Protein 3GD8 (pdb70)

Radius of gyration: 16.59 Å; Cα contacts (8 Å, |Δi|>4): 405; chains: 1; bounding box: 36×33×51 Å

Foldseek 3Di:
DLLVQQLLLLLQLLLQLLLQLLLQQFFPLFPVGGDDGDLLSNLLSNLVSQLVSCVVPCVRHVSQLFLLLLLLCVLLVVDDPVSSVSSVVSSLNSLQNSLVVNVVPDPPRRCPLSLAWAAAPPDDLVVLLQLLLQLLLQLLLLLCVQPPPVDPPRDDRSSNSSSVSQSVLSSPPCN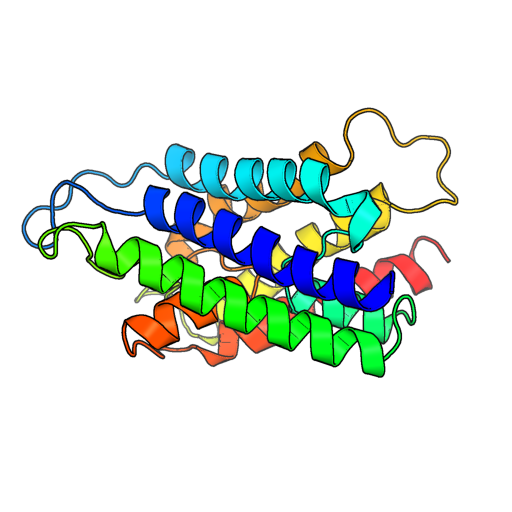GTNSLLGLSSNNNSCVVVVPCHSSVSSVNSNNNSNNVNSCCCSPPPPD

Secondary structure (DSSP, 8-state):
-HHHHHHHHHHHHHHHHHHHHHHHT--TTTTTSPPPP-HHHHHHHHHHHHHHHHHHHHHHH----SHHHHHHHHHTTSS-HHHHHHHHHHHHHHHHHHHHHHHHHS-HHHHTTTT-----TTS-HHHHHHHHHHHHHHHHHHHHHHT-TT-S---S-HHHHHHHHHHHHHHHHHHHH-----HHHHHHHHHHHT--TTTTHHHHHHHHHHHHHHHIIIIII--

CATH classification: 1.20.1080.10

B-factor: mean 26.94, std 5.97, range [19.34, 70.68]

Nearest PDB structures (foldseek):
  3gd8-assembly1_A  TM=1.005E+00  e=3.112E-35  Homo sapiens
  4nef-assembly1_D  TM=9.589E-01  e=7.726E-23  Homo sapiens
  8ghj-assembly1_D  TM=9.617E-01  e=9.959E-23  Homo sapiens
  8oee-assembly1_D  TM=9.597E-01  e=2.133E-22  Homo sapiens
  8ghj-assembly1_C  TM=9.585E-01  e=6.197E-22  Homo sapiens

Structure (mmCIF, N/CA/C/O backbone):
data_3GD8
#
_entry.id   3GD8
#
_cell.length_a   82.058
_cell.length_b   82.058
_cell.length_c   76.353
_cell.angle_alpha   90.00
_cell.angle_beta   90.00
_cell.angle_gamma   90.00
#
_symmetry.space_group_name_H-M   'P 4 21 2'
#
loop_
_entity.id
_entity.type
_entity.pdbx_description
1 polymer Aquaporin-4
2 non-polymer GLYCEROL
3 non-polymer 'octyl beta-D-glucopyranoside'
4 water water
#
loop_
_atom_site.group_PDB
_atom_site.id
_atom_site.type_symbol
_atom_site.label_atom_id
_atom_site.label_alt_id
_atom_site.label_comp_id
_atom_site.label_asym_id
_atom_site.label_entity_id
_atom_site.label_seq_id
_atom_site.pdbx_PDB_ins_code
_atom_site.Cartn_x
_atom_site.Cartn_y
_atom_site.Cartn_z
_atom_site.occupancy
_atom_site.B_iso_or_equiv
_atom_site.auth_seq_id
_atom_site.auth_comp_id
_atom_site.auth_asym_id
_atom_site.auth_atom_id
_atom_site.pdbx_PDB_model_num
ATOM 1 N N . GLN A 1 1 ? -3.885 -9.543 0.355 1.00 31.34 32 GLN A N 1
ATOM 2 C CA . GLN A 1 1 ? -2.428 -9.877 0.333 1.00 30.99 32 GLN A CA 1
ATOM 3 C C . GLN A 1 1 ? -2.130 -11.195 1.051 1.00 30.67 32 GLN A C 1
ATOM 4 O O . GLN A 1 1 ? -2.477 -11.389 2.230 1.00 30.71 32 GLN A O 1
ATOM 10 N N . ALA A 1 2 ? -1.454 -12.089 0.334 1.00 29.92 33 ALA A N 1
ATOM 11 C CA . ALA A 1 2 ? -1.022 -13.361 0.893 1.00 29.41 33 ALA A CA 1
ATOM 12 C C . ALA A 1 2 ? -0.110 -13.140 2.093 1.00 28.74 33 ALA A C 1
ATOM 13 O O . ALA A 1 2 ? -0.182 -13.868 3.080 1.00 28.77 33 ALA A O 1
ATOM 15 N N . PHE A 1 3 ? 0.763 -12.139 1.998 1.00 27.51 34 PHE A N 1
ATOM 16 C CA . PHE A 1 3 ? 1.706 -11.839 3.074 1.00 26.40 34 PHE A CA 1
ATOM 17 C C . PHE A 1 3 ? 1.008 -11.463 4.379 1.00 25.77 34 PHE A C 1
ATOM 18 O O . PHE A 1 3 ? 1.391 -11.949 5.452 1.00 25.44 34 PHE A O 1
ATOM 26 N N . TRP A 1 4 ? 0.010 -10.588 4.310 1.00 24.32 35 TRP A N 1
ATOM 27 C CA . TRP A 1 4 ? -0.689 -10.201 5.527 1.00 23.96 35 TRP A CA 1
ATOM 28 C C . TRP A 1 4 ? -1.506 -11.352 6.125 1.00 22.75 35 TRP A C 1
ATOM 29 O O . TRP A 1 4 ? -1.610 -11.452 7.344 1.00 21.66 35 TRP A O 1
ATOM 40 N N . LYS A 1 5 ? -2.077 -12.206 5.273 1.00 22.00 36 LYS A N 1
ATOM 41 C CA . LYS A 1 5 ? -2.719 -13.445 5.734 1.00 21.62 36 LYS A CA 1
ATOM 42 C C . LYS A 1 5 ? -1.722 -14.290 6.519 1.00 21.54 36 LYS A C 1
ATOM 43 O O . LYS A 1 5 ? -2.048 -14.833 7.578 1.00 19.72 36 LYS A O 1
ATOM 49 N N . ALA A 1 6 ? -0.513 -14.407 5.971 1.00 21.86 37 ALA A N 1
ATOM 50 C CA . ALA A 1 6 ? 0.532 -15.235 6.579 1.00 22.37 37 ALA A CA 1
ATOM 51 C C . ALA A 1 6 ? 0.949 -14.682 7.939 1.00 22.66 37 ALA A C 1
ATOM 52 O O . ALA A 1 6 ? 1.124 -15.431 8.891 1.00 23.18 37 ALA A O 1
ATOM 54 N N . VAL A 1 7 ? 1.087 -13.367 8.029 1.00 22.88 38 VAL A N 1
ATOM 55 C CA . VAL A 1 7 ? 1.464 -12.736 9.291 1.00 23.48 38 VAL A CA 1
ATOM 56 C C . VAL A 1 7 ? 0.358 -12.924 10.326 1.00 24.03 38 VAL A C 1
ATOM 57 O O . VAL A 1 7 ? 0.628 -13.271 11.482 1.00 24.21 38 VAL A O 1
ATOM 61 N N . THR A 1 8 ? -0.888 -12.743 9.895 1.00 24.28 39 THR A N 1
ATOM 62 C CA . THR A 1 8 ? -2.038 -12.933 10.776 1.00 24.64 39 THR A CA 1
ATOM 63 C C . THR A 1 8 ? -2.146 -14.392 11.222 1.00 24.61 39 THR A C 1
ATOM 64 O O . THR A 1 8 ? -2.461 -14.670 12.390 1.00 24.39 39 THR A O 1
ATOM 68 N N . ALA A 1 9 ? -1.846 -15.318 10.315 1.00 24.23 40 ALA A N 1
ATOM 69 C CA . ALA A 1 9 ? -1.833 -16.746 10.651 1.00 24.63 40 ALA A CA 1
ATOM 70 C C . ALA A 1 9 ? -0.790 -17.071 11.729 1.00 24.86 40 ALA A C 1
ATOM 71 O O . ALA A 1 9 ? -1.066 -17.845 12.651 1.00 25.39 40 ALA A O 1
ATOM 73 N N . GLU A 1 10 ? 0.405 -16.494 11.617 1.00 24.83 41 GLU A N 1
ATOM 74 C CA . GLU A 1 10 ? 1.447 -16.730 12.614 1.00 25.15 41 GLU A CA 1
ATOM 75 C C . GLU A 1 10 ? 0.992 -16.208 13.988 1.00 25.14 41 GLU A C 1
ATOM 76 O O . GLU A 1 10 ? 1.179 -16.883 14.995 1.00 25.55 41 GLU A O 1
ATOM 82 N N . PHE A 1 11 ? 0.389 -15.023 14.011 1.00 24.74 42 PHE A N 1
ATOM 83 C CA . PHE A 1 11 ? -0.166 -14.448 15.248 1.00 24.72 42 PHE A CA 1
ATOM 84 C C . PHE A 1 11 ? -1.219 -15.366 15.882 1.00 24.67 42 PHE A C 1
ATOM 85 O O . PHE A 1 11 ? -1.148 -15.697 17.075 1.00 24.56 42 PHE A O 1
ATOM 93 N N . LEU A 1 12 ? -2.191 -15.784 15.081 1.00 24.58 43 LEU A N 1
ATOM 94 C CA . LEU A 1 12 ? -3.302 -16.602 15.579 1.00 24.85 43 LEU A CA 1
ATOM 95 C C . LEU A 1 12 ? -2.856 -18.008 16.003 1.00 24.55 43 LEU A C 1
ATOM 96 O O . LEU A 1 12 ? -3.312 -18.543 17.033 1.00 24.22 43 LEU A O 1
ATOM 101 N N . ALA A 1 13 ? -1.956 -18.597 15.219 1.00 24.48 44 ALA A N 1
ATOM 102 C CA . ALA A 1 13 ? -1.404 -19.912 15.533 1.00 24.91 44 ALA A CA 1
ATOM 103 C C . ALA A 1 13 ? -0.688 -19.866 16.871 1.00 24.79 44 ALA A C 1
ATOM 104 O O . ALA A 1 13 ? -0.842 -20.771 17.695 1.00 24.42 44 ALA A O 1
ATOM 106 N N . MET A 1 14 ? 0.106 -18.818 17.083 1.00 24.91 45 MET A N 1
ATOM 107 C CA . MET A 1 14 ? 0.855 -18.681 18.330 1.00 25.15 45 MET A CA 1
ATOM 108 C C . MET A 1 14 ? -0.081 -18.475 19.516 1.00 24.80 45 MET A C 1
ATOM 109 O O . MET A 1 14 ? 0.119 -19.066 20.581 1.00 24.36 45 MET A O 1
ATOM 114 N N . LEU A 1 15 ? -1.084 -17.626 19.333 1.00 24.08 46 LEU A N 1
ATOM 115 C CA . LEU A 1 15 ? -2.070 -17.358 20.371 1.00 23.83 46 LEU A CA 1
ATOM 116 C C . LEU A 1 15 ? -2.705 -18.668 20.853 1.00 23.44 46 LEU A C 1
ATOM 117 O O . LEU A 1 15 ? -2.736 -18.962 22.049 1.00 22.51 46 LEU A O 1
ATOM 122 N N . ILE A 1 16 ? -3.182 -19.469 19.914 1.00 23.11 47 ILE A N 1
ATOM 123 C CA . ILE A 1 16 ? -3.861 -20.719 20.261 1.00 23.31 47 ILE A CA 1
ATOM 124 C C . ILE A 1 16 ? -2.903 -21.735 20.892 1.00 23.29 47 ILE A C 1
ATOM 125 O O . ILE A 1 16 ? -3.213 -22.336 21.935 1.00 23.40 47 ILE A O 1
ATOM 130 N N . PHE A 1 17 ? -1.747 -21.922 20.260 1.00 23.50 48 PHE A N 1
ATOM 131 C CA . PHE A 1 17 ? -0.716 -22.810 20.777 1.00 24.38 48 PHE A CA 1
ATOM 132 C C . PHE A 1 17 ? -0.380 -22.469 22.233 1.00 24.53 48 PHE A C 1
ATOM 133 O O . PHE A 1 17 ? -0.377 -23.341 23.099 1.00 25.14 48 PHE A O 1
ATOM 141 N N . VAL A 1 18 ? -0.099 -21.197 22.490 1.00 24.56 49 VAL A N 1
ATOM 142 C CA . VAL A 1 18 ? 0.342 -20.759 23.821 1.00 24.41 49 VAL A CA 1
ATOM 143 C C . VAL A 1 18 ? -0.782 -20.873 24.857 1.00 24.88 49 VAL A C 1
ATOM 144 O O . VAL A 1 18 ? -0.555 -21.375 25.963 1.00 24.63 49 VAL A O 1
ATOM 148 N N . LEU A 1 19 ? -1.990 -20.462 24.496 1.00 24.47 50 LEU A N 1
ATOM 149 C CA . LEU A 1 19 ? -3.121 -20.551 25.422 1.00 24.71 50 LEU A CA 1
ATOM 150 C C . LEU A 1 19 ? -3.337 -21.996 25.874 1.00 24.81 50 LEU A C 1
ATOM 151 O O . LEU A 1 19 ? -3.354 -22.294 27.075 1.00 25.13 50 LEU A O 1
ATOM 156 N N . LEU A 1 20 ? -3.469 -22.898 24.914 1.00 24.18 51 LEU A N 1
ATOM 157 C CA . LEU A 1 20 ? -3.754 -24.296 25.229 1.00 24.25 51 LEU A CA 1
ATOM 158 C C . LEU A 1 20 ? -2.602 -24.954 25.973 1.00 24.59 51 LEU A C 1
ATOM 159 O O . LEU A 1 20 ? -2.805 -25.648 26.974 1.00 25.41 51 LEU A O 1
ATOM 164 N N . SER A 1 21 ? -1.391 -24.743 25.487 1.00 24.71 52 SER A N 1
ATOM 165 C CA . SER A 1 21 ? -0.244 -25.446 26.031 1.00 24.89 52 SER A CA 1
ATOM 166 C C . SER A 1 21 ? 0.179 -24.913 27.382 1.00 25.21 52 SER A C 1
ATOM 167 O O . SER A 1 21 ? 0.436 -25.699 28.292 1.00 25.38 52 SER A O 1
ATOM 170 N N . LEU A 1 22 ? 0.232 -23.593 27.546 1.00 25.38 53 LEU A N 1
ATOM 171 C CA . LEU A 1 22 ? 0.468 -23.063 28.889 1.00 25.24 53 LEU A CA 1
ATOM 172 C C . LEU A 1 22 ? -0.665 -23.483 29.808 1.00 24.69 53 LEU A C 1
ATOM 173 O O . LEU A 1 22 ? -0.459 -23.765 30.993 1.00 24.28 53 LEU A O 1
ATOM 178 N N . GLY A 1 23 ? -1.878 -23.535 29.264 1.00 25.02 54 GLY A N 1
ATOM 179 C CA . GLY A 1 23 ? -3.030 -23.972 30.041 1.00 24.67 54 GLY A CA 1
ATOM 180 C C . GLY A 1 23 ? -2.854 -25.375 30.605 1.00 24.79 54 GLY A C 1
ATOM 181 O O . GLY A 1 23 ? -3.257 -25.639 31.735 1.00 24.51 54 GLY A O 1
ATOM 182 N N . SER A 1 24 ? -2.209 -26.261 29.839 1.00 24.05 55 SER A N 1
ATOM 183 C CA . SER A 1 24 ? -1.945 -27.623 30.288 1.00 24.36 55 SER A CA 1
ATOM 184 C C . SER A 1 24 ? -0.975 -27.681 31.479 1.00 24.02 55 SER A C 1
ATOM 185 O O . SER A 1 24 ? -0.929 -28.691 32.186 1.00 25.15 55 SER A O 1
ATOM 188 N N . THR A 1 25 ? -0.211 -26.606 31.701 1.00 24.17 56 THR A N 1
ATOM 189 C CA . THR A 1 25 ? 0.760 -26.564 32.806 1.00 24.44 56 THR A CA 1
ATOM 190 C C . THR A 1 25 ? 0.164 -26.124 34.127 1.00 24.84 56 THR A C 1
ATOM 191 O O . THR A 1 25 ? 0.818 -26.238 35.163 1.00 24.37 56 THR A O 1
ATOM 195 N N . ILE A 1 26 ? -1.070 -25.628 34.102 1.00 25.11 57 ILE A N 1
ATOM 196 C CA . ILE A 1 26 ? -1.677 -25.071 35.298 1.00 25.52 57 ILE A CA 1
ATOM 197 C C . ILE A 1 26 ? -1.855 -26.182 36.319 1.00 26.17 57 ILE A C 1
ATOM 198 O O . ILE A 1 26 ? -2.394 -27.248 36.012 1.00 25.61 57 ILE A O 1
ATOM 203 N N . ASN A 1 27 ? -1.355 -25.938 37.521 1.00 25.97 58 ASN A N 1
ATOM 204 C CA . ASN A 1 27 ? -1.428 -26.914 38.580 1.00 26.83 58 ASN A CA 1
ATOM 205 C C . ASN A 1 27 ? -2.634 -26.608 39.459 1.00 26.55 58 ASN A C 1
ATOM 206 O O . ASN A 1 27 ? -2.612 -25.691 40.287 1.00 26.59 58 ASN A O 1
ATOM 211 N N . TRP A 1 28 ? -3.686 -27.398 39.276 1.00 26.18 59 TRP A N 1
ATOM 212 C CA . TRP A 1 28 ? -4.950 -27.140 39.947 1.00 26.26 59 TRP A CA 1
ATOM 213 C C . TRP A 1 28 ? -4.936 -27.479 41.443 1.00 26.67 59 TRP A C 1
ATOM 214 O O . TRP A 1 28 ? -5.919 -27.222 42.138 1.00 27.41 59 TRP A O 1
ATOM 225 N N . GLY A 1 29 ? -3.821 -28.019 41.938 1.00 26.55 60 GLY A N 1
ATOM 226 C CA . GLY A 1 29 ? -3.591 -28.145 43.381 1.00 26.83 60 GLY A CA 1
ATOM 227 C C . GLY A 1 29 ? -3.302 -26.814 44.065 1.00 26.98 60 GLY A C 1
ATOM 228 O O . GLY A 1 29 ? -3.483 -26.686 45.279 1.00 27.04 60 GLY A O 1
ATOM 229 N N . GLY A 1 30 ? -2.852 -25.828 43.286 1.00 27.10 61 GLY A N 1
ATOM 230 C CA . GLY A 1 30 ? -2.525 -24.499 43.796 1.00 27.25 61 GLY A CA 1
ATOM 231 C C . GLY A 1 30 ? -1.050 -24.337 44.112 1.00 27.40 61 GLY A C 1
ATOM 232 O O . GLY A 1 30 ? -0.276 -25.292 44.032 1.00 27.48 61 GLY A O 1
ATOM 233 N N . THR A 1 31 ? -0.663 -23.115 44.470 1.00 27.60 62 THR A N 1
ATOM 234 C CA . THR A 1 31 ? 0.719 -22.811 44.841 1.00 27.68 62 THR A CA 1
ATOM 235 C C . THR A 1 31 ? 1.059 -23.316 46.249 1.00 27.74 62 THR A C 1
ATOM 236 O O . THR A 1 31 ? 2.211 -23.653 46.527 1.00 27.75 62 THR A O 1
ATOM 240 N N . GLU A 1 32 ? 0.057 -23.369 47.127 1.00 27.82 63 GLU A N 1
ATOM 241 C CA . GLU A 1 32 ? 0.250 -23.842 48.504 1.00 27.88 63 GLU A CA 1
ATOM 242 C C . GLU A 1 32 ? 0.410 -25.365 48.589 1.00 27.94 63 GLU A C 1
ATOM 243 O O . GLU A 1 32 ? 1.270 -25.856 49.324 1.00 27.93 63 GLU A O 1
ATOM 249 N N . LYS A 1 33 ? -0.412 -26.102 47.840 1.00 28.00 64 LYS A N 1
ATOM 250 C CA . LYS A 1 33 ? -0.423 -27.573 47.894 1.00 28.02 64 LYS A CA 1
ATOM 251 C C . LYS A 1 33 ? -0.478 -28.204 46.494 1.00 28.02 64 LYS A C 1
ATOM 252 O O . LYS A 1 33 ? -1.508 -28.754 46.093 1.00 27.85 64 LYS A O 1
ATOM 258 N N . PRO A 1 34 ? 0.646 -28.141 45.753 1.00 28.03 65 PRO A N 1
ATOM 259 C CA . PRO A 1 34 ? 0.662 -28.602 44.363 1.00 27.99 65 PRO A CA 1
ATOM 260 C C . PRO A 1 34 ? 0.482 -30.111 44.223 1.00 28.08 65 PRO A C 1
ATOM 261 O O . PRO A 1 34 ? 1.123 -30.881 44.940 1.00 28.05 65 PRO A O 1
ATOM 265 N N . LEU A 1 35 ? -0.391 -30.516 43.304 1.00 28.22 66 LEU A N 1
ATOM 266 C CA . LEU A 1 35 ? -0.552 -31.924 42.951 1.00 28.17 66 LEU A CA 1
ATOM 267 C C . LEU A 1 35 ? 0.650 -32.372 42.124 1.00 28.21 66 LEU A C 1
ATOM 268 O O . LEU A 1 35 ? 1.405 -31.531 41.627 1.00 28.11 66 LEU A O 1
ATOM 273 N N . PRO A 1 36 ? 0.844 -33.697 41.978 1.00 28.32 67 PRO A N 1
ATOM 274 C CA . PRO A 1 36 ? 1.920 -34.188 41.117 1.00 28.22 67 PRO A CA 1
ATOM 275 C C . PRO A 1 36 ? 1.874 -33.587 39.714 1.00 28.20 67 PRO A C 1
ATOM 276 O O . PRO A 1 36 ? 0.788 -33.383 39.169 1.00 28.43 67 PRO A O 1
ATOM 280 N N . VAL A 1 37 ? 3.048 -33.300 39.155 1.00 28.00 68 VAL A N 1
ATOM 281 C CA . VAL A 1 37 ? 3.159 -32.739 37.804 1.00 27.94 68 VAL A CA 1
ATOM 282 C C . VAL A 1 37 ? 3.095 -33.844 36.750 1.00 27.56 68 VAL A C 1
ATOM 283 O O . VAL A 1 37 ? 3.943 -34.744 36.730 1.00 27.74 68 VAL A O 1
ATOM 287 N N . ASP A 1 38 ? 2.101 -33.771 35.866 1.00 26.81 69 ASP A N 1
ATOM 288 C CA . ASP A 1 38 ? 1.943 -34.787 34.835 1.00 26.16 69 ASP A CA 1
ATOM 289 C C . ASP A 1 38 ? 2.732 -34.359 33.593 1.00 25.76 69 ASP A C 1
ATOM 290 O O . ASP A 1 38 ? 2.271 -33.569 32.766 1.00 24.68 69 ASP A O 1
ATOM 295 N N . MET A 1 39 ? 3.931 -34.918 33.479 1.00 24.93 70 MET A N 1
ATOM 296 C CA . MET A 1 39 ? 4.862 -34.585 32.415 1.00 24.79 70 MET A CA 1
ATOM 297 C C . MET A 1 39 ? 4.344 -35.055 31.058 1.00 24.09 70 MET A C 1
ATOM 298 O O . MET A 1 39 ? 4.611 -34.426 30.028 1.00 23.67 70 MET A O 1
ATOM 303 N N . VAL A 1 40 ? 3.622 -36.170 31.057 1.00 23.81 71 VAL A N 1
ATOM 304 C CA . VAL A 1 40 ? 3.038 -36.674 29.811 1.00 23.61 71 VAL A CA 1
ATOM 305 C C . VAL A 1 40 ? 1.955 -35.731 29.316 1.00 23.60 71 VAL A C 1
ATOM 306 O O . VAL A 1 40 ? 1.887 -35.402 28.117 1.00 23.45 71 VAL A O 1
ATOM 310 N N . LEU A 1 41 ? 1.105 -35.282 30.238 1.00 23.57 72 LEU A N 1
ATOM 311 C CA . LEU A 1 41 ? 0.032 -34.356 29.908 1.00 23.83 72 LEU A CA 1
ATOM 312 C C . LEU A 1 41 ? 0.609 -33.120 29.217 1.00 23.68 72 LEU A C 1
ATOM 313 O O . LEU A 1 41 ? 0.154 -32.722 28.130 1.00 23.13 72 LEU A O 1
ATOM 318 N N . ILE A 1 42 ? 1.644 -32.534 29.819 1.00 23.75 73 ILE A N 1
ATOM 319 C CA . ILE A 1 42 ? 2.221 -31.292 29.281 1.00 23.65 73 ILE A CA 1
ATOM 320 C C . ILE A 1 42 ? 2.930 -31.559 27.955 1.00 23.63 73 ILE A C 1
ATOM 321 O O . ILE A 1 42 ? 2.769 -30.814 26.988 1.00 22.72 73 ILE A O 1
ATOM 326 N N . SER A 1 43 ? 3.720 -32.626 27.908 1.00 23.90 74 SER A N 1
ATOM 327 C CA . SER A 1 43 ? 4.483 -32.944 26.704 1.00 24.84 74 SER A CA 1
ATOM 328 C C . SER A 1 43 ? 3.563 -33.206 25.507 1.00 25.02 74 SER A C 1
ATOM 329 O O . SER A 1 43 ? 3.819 -32.733 24.398 1.00 24.88 74 SER A O 1
ATOM 332 N N . LEU A 1 44 ? 2.501 -33.971 25.736 1.00 25.40 75 LEU A N 1
ATOM 333 C CA . LEU A 1 44 ? 1.506 -34.226 24.684 1.00 26.12 75 LEU A CA 1
ATOM 334 C C . LEU A 1 44 ? 0.763 -32.971 24.257 1.00 26.10 75 LEU A C 1
ATOM 335 O O . LEU A 1 44 ? 0.503 -32.786 23.059 1.00 25.57 75 LEU A O 1
ATOM 340 N N . CYS A 1 45 ? 0.398 -32.106 25.200 1.00 25.32 76 CYS A N 1
ATOM 341 C CA . CYS A 1 45 ? -0.320 -30.914 24.807 1.00 25.22 76 CYS A CA 1
ATOM 342 C C . CYS A 1 45 ? 0.563 -30.012 23.945 1.00 24.52 76 CYS A C 1
ATOM 343 O O . CYS A 1 45 ? 0.112 -29.528 22.917 1.00 24.78 76 CYS A O 1
ATOM 346 N N . PHE A 1 46 ? 1.811 -29.779 24.350 1.00 23.98 77 PHE A N 1
ATOM 347 C CA . PHE A 1 46 ? 2.703 -28.926 23.540 1.00 23.90 77 PHE A CA 1
ATOM 348 C C . PHE A 1 46 ? 2.944 -29.540 22.158 1.00 24.49 77 PHE A C 1
ATOM 349 O O . PHE A 1 46 ? 2.808 -28.861 21.147 1.00 24.30 77 PHE A O 1
ATOM 357 N N . GLY A 1 47 ? 3.247 -30.832 22.121 1.00 24.44 78 GLY A N 1
ATOM 358 C CA . GLY A 1 47 ? 3.543 -31.511 20.857 1.00 24.50 78 GLY A CA 1
ATOM 359 C C . GLY A 1 47 ? 2.336 -31.567 19.940 1.00 24.77 78 GLY A C 1
ATOM 360 O O . GLY A 1 47 ? 2.421 -31.240 18.745 1.00 25.02 78 GLY A O 1
ATOM 361 N N . LEU A 1 48 ? 1.198 -31.980 20.485 1.00 24.73 79 LEU A N 1
ATOM 362 C CA . LEU A 1 48 ? -0.009 -32.097 19.659 1.00 25.16 79 LEU A CA 1
ATOM 363 C C . LEU A 1 48 ? -0.567 -30.737 19.273 1.00 25.14 79 LEU A C 1
ATOM 364 O O . LEU A 1 48 ? -1.211 -30.607 18.232 1.00 24.32 79 LEU A O 1
ATOM 369 N N . SER A 1 49 ? -0.335 -29.726 20.108 1.00 24.78 80 SER A N 1
ATOM 370 C CA . SER A 1 49 ? -0.763 -28.376 19.763 1.00 25.12 80 SER A CA 1
ATOM 371 C C . SER A 1 49 ? 0.027 -27.822 18.577 1.00 24.80 80 SER A C 1
ATOM 372 O O . SER A 1 49 ? -0.548 -27.191 17.690 1.00 25.16 80 SER A O 1
ATOM 375 N N . ILE A 1 50 ? 1.337 -28.060 18.552 1.00 24.57 81 ILE A N 1
ATOM 376 C CA . ILE A 1 50 ? 2.152 -27.684 17.400 1.00 24.12 81 ILE A CA 1
ATOM 377 C C . ILE A 1 50 ? 1.720 -28.491 16.165 1.00 24.33 81 ILE A C 1
ATOM 378 O O . ILE A 1 50 ? 1.595 -27.924 15.074 1.00 24.19 81 ILE A O 1
ATOM 383 N N . ALA A 1 51 ? 1.476 -29.789 16.325 1.00 23.92 82 ALA A N 1
ATOM 384 C CA . ALA A 1 51 ? 1.013 -30.598 15.201 1.00 24.21 82 ALA A CA 1
ATOM 385 C C . ALA A 1 51 ? -0.283 -30.033 14.623 1.00 24.14 82 ALA A C 1
ATOM 386 O O . ALA A 1 51 ? -0.460 -29.953 13.407 1.00 23.37 82 ALA A O 1
ATOM 388 N N . THR A 1 52 ? -1.179 -29.624 15.514 1.00 23.82 83 THR A N 1
ATOM 389 C CA . THR A 1 52 ? -2.475 -29.098 15.110 1.00 24.18 83 THR A CA 1
ATOM 390 C C . THR A 1 52 ? -2.324 -27.742 14.423 1.00 24.15 83 THR A C 1
ATOM 391 O O . THR A 1 52 ? -2.938 -27.515 13.379 1.00 23.08 83 THR A O 1
ATOM 395 N N . MET A 1 53 ? -1.500 -26.854 14.975 1.00 24.34 84 MET A N 1
ATOM 396 C CA . MET A 1 53 ? -1.322 -25.534 14.364 1.00 24.94 84 MET A CA 1
ATOM 397 C C . MET A 1 53 ? -0.594 -25.611 13.018 1.00 24.92 84 MET A C 1
ATOM 398 O O . MET A 1 53 ? -0.892 -24.823 12.119 1.00 25.03 84 MET A O 1
ATOM 403 N N . VAL A 1 54 ? 0.338 -26.555 12.869 1.00 25.29 85 VAL A N 1
ATOM 404 C CA . VAL A 1 54 ? 0.999 -26.772 11.576 1.00 24.99 85 VAL A CA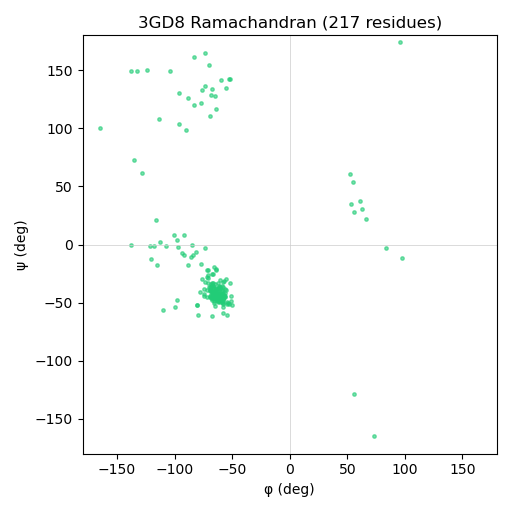 1
ATOM 405 C C . VAL A 1 54 ? -0.014 -27.307 10.555 1.00 25.20 85 VAL A C 1
ATOM 406 O O . VAL A 1 54 ? -0.026 -26.887 9.385 1.00 24.30 85 VAL A O 1
ATOM 410 N N . GLN A 1 55 ? -0.881 -28.209 11.000 1.00 25.26 86 GLN A N 1
ATOM 411 C CA . GLN A 1 55 ? -1.982 -28.707 10.160 1.00 25.74 86 GLN A CA 1
ATOM 412 C C . GLN A 1 55 ? -2.881 -27.553 9.695 1.00 25.70 86 GLN A C 1
ATOM 413 O O . GLN A 1 55 ? -3.263 -27.487 8.527 1.00 24.79 86 GLN A O 1
ATOM 419 N N . CYS A 1 56 ? -3.215 -26.657 10.623 1.00 25.20 87 CYS A N 1
ATOM 420 C CA . CYS A 1 56 ? -4.131 -25.546 10.337 1.00 25.24 87 CYS A CA 1
ATOM 421 C C . CYS A 1 56 ? -3.522 -24.461 9.452 1.00 25.51 87 CYS A C 1
ATOM 422 O O . CYS A 1 56 ? -4.221 -23.908 8.606 1.00 25.18 87 CYS A O 1
ATOM 425 N N . PHE A 1 57 ? -2.244 -24.138 9.674 1.00 25.49 88 PHE A N 1
ATOM 426 C CA . PHE A 1 57 ? -1.627 -22.936 9.071 1.00 25.55 88 PHE A CA 1
ATOM 427 C C . PHE A 1 57 ? -0.403 -23.156 8.182 1.00 25.91 88 PHE A C 1
ATOM 428 O O . PHE A 1 57 ? 0.112 -22.192 7.602 1.00 25.42 88 PHE A O 1
ATOM 436 N N . GLY A 1 58 ? 0.035 -24.407 8.025 1.00 25.93 89 GLY A N 1
ATOM 437 C CA . GLY A 1 58 ? 1.245 -24.706 7.242 1.00 26.27 89 GLY A CA 1
ATOM 438 C C . GLY A 1 58 ? 1.202 -24.184 5.814 1.00 26.25 89 GLY A C 1
ATOM 439 O O . GLY A 1 58 ? 2.200 -23.685 5.278 1.00 26.26 89 GLY A O 1
ATOM 440 N N . HIS A 1 59 ? 0.031 -24.278 5.204 1.00 25.90 90 HIS A N 1
ATOM 441 C CA . HIS A 1 59 ? -0.177 -23.837 3.825 1.00 26.36 90 HIS A CA 1
ATOM 442 C C . HIS A 1 59 ? -0.474 -22.343 3.682 1.00 26.27 90 HIS A C 1
ATOM 443 O O . HIS A 1 59 ? -0.518 -21.828 2.566 1.00 26.96 90 HIS A O 1
ATOM 450 N N . ILE A 1 60 ? -0.697 -21.661 4.802 1.00 25.86 91 ILE A N 1
ATOM 451 C CA . ILE A 1 60 ? -1.007 -20.236 4.812 1.00 26.15 91 ILE A CA 1
ATOM 452 C C . ILE A 1 60 ? 0.261 -19.418 5.101 1.00 26.39 91 ILE A C 1
ATOM 453 O O . ILE A 1 60 ? 0.549 -18.456 4.392 1.00 26.41 91 ILE A O 1
ATOM 458 N N . SER A 1 61 ? 1.019 -19.811 6.126 1.00 26.17 92 SER A N 1
ATOM 459 C CA . SER A 1 61 ? 2.244 -19.089 6.510 1.00 26.57 92 SER A CA 1
ATOM 460 C C . SER A 1 61 ? 3.537 -19.915 6.460 1.00 26.87 92 SER A C 1
ATOM 461 O O . SER A 1 6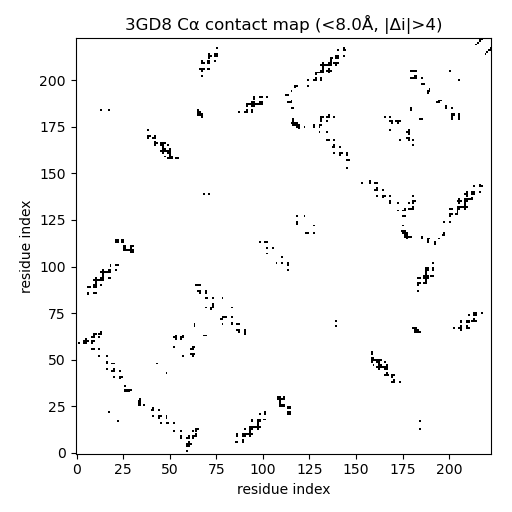1 ? 4.639 -19.361 6.548 1.00 27.50 92 SER A O 1
ATOM 464 N N . GLY A 1 62 ? 3.409 -21.230 6.334 1.00 26.72 93 GLY A N 1
ATOM 465 C CA . GLY A 1 62 ? 4.538 -22.126 6.551 1.00 26.85 93 GLY A CA 1
ATOM 466 C C . GLY A 1 62 ? 4.506 -22.704 7.957 1.00 26.97 93 GLY A C 1
ATOM 467 O O . GLY A 1 62 ? 5.254 -23.632 8.262 1.00 27.61 93 GLY A O 1
ATOM 468 N N . GLY A 1 63 ? 3.650 -22.155 8.819 1.00 26.69 94 GLY A N 1
ATOM 469 C CA . GLY A 1 63 ? 3.504 -22.644 10.201 1.00 26.97 94 GLY A CA 1
ATOM 470 C C . GLY A 1 63 ? 4.785 -22.702 11.021 1.00 26.84 94 GLY A C 1
ATOM 471 O O . GLY A 1 63 ? 5.111 -23.748 11.601 1.00 27.17 94 GLY A O 1
ATOM 472 N N . HIS A 1 64 ? 5.502 -21.586 11.104 1.00 26.14 95 HIS A N 1
ATOM 473 C CA . HIS A 1 64 ? 6.731 -21.516 11.914 1.00 26.25 95 HIS A CA 1
ATOM 474 C C . HIS A 1 64 ? 6.391 -21.523 13.398 1.00 25.90 95 HIS A C 1
ATOM 475 O O . HIS A 1 64 ? 6.878 -22.385 14.153 1.00 26.08 95 HIS A O 1
ATOM 482 N N A ILE A 1 65 ? 5.573 -20.547 13.802 0.50 25.84 96 ILE A N 1
ATOM 483 N N B ILE A 1 65 ? 5.555 -20.572 13.818 0.50 25.72 96 ILE A N 1
ATOM 484 C CA A ILE A 1 65 ? 5.033 -20.461 15.161 0.50 25.86 96 ILE A CA 1
ATOM 485 C CA B ILE A 1 65 ? 5.026 -20.544 15.187 0.50 25.63 96 ILE A CA 1
ATOM 486 C C A ILE A 1 65 ? 6.147 -20.512 16.207 0.50 25.34 96 ILE A C 1
ATOM 487 C C B ILE A 1 65 ? 6.152 -20.514 16.227 0.50 25.21 96 ILE A C 1
ATOM 488 O O A ILE A 1 65 ? 5.979 -21.073 17.301 0.50 25.44 96 ILE A O 1
ATOM 489 O O B ILE A 1 65 ? 5.995 -21.028 17.345 0.50 25.28 96 ILE A O 1
ATOM 498 N N . ASN A 1 66 ? 7.287 -19.920 15.856 1.00 24.84 97 ASN A N 1
ATOM 499 C CA . ASN A 1 66 ? 8.524 -20.086 16.615 1.00 24.44 97 ASN A CA 1
ATOM 500 C C . ASN A 1 66 ? 9.613 -19.203 16.011 1.00 25.06 97 ASN A C 1
ATOM 501 O O . ASN A 1 66 ? 10.058 -19.472 14.889 1.00 24.97 97 ASN A O 1
ATOM 506 N N . PRO A 1 67 ? 10.046 -18.157 16.739 1.00 24.56 98 PRO A N 1
ATOM 507 C CA . PRO A 1 67 ? 11.102 -17.284 16.225 1.00 25.15 98 PRO A CA 1
ATOM 508 C C . PRO A 1 67 ? 12.408 -18.001 15.889 1.00 25.11 98 PRO A C 1
ATOM 509 O O . PRO A 1 67 ? 13.099 -17.587 14.957 1.00 25.63 98 PRO A O 1
ATOM 513 N N . ALA A 1 68 ? 12.749 -19.062 16.614 1.00 24.83 99 ALA A N 1
ATOM 514 C CA . ALA A 1 68 ? 13.976 -19.804 16.316 1.00 25.11 99 ALA A CA 1
ATOM 515 C C . ALA A 1 68 ? 13.864 -20.504 14.959 1.00 24.85 99 ALA A C 1
ATOM 516 O O . ALA A 1 68 ? 14.831 -20.558 14.191 1.00 24.72 99 ALA A O 1
ATOM 518 N N . VAL A 1 69 ? 12.677 -21.019 14.644 1.00 25.02 100 VAL A N 1
ATOM 519 C CA . VAL A 1 69 ? 12.452 -21.611 13.319 1.00 24.64 100 VAL A CA 1
ATOM 520 C C . VAL A 1 69 ? 12.579 -20.549 12.224 1.00 24.75 100 VAL A C 1
ATOM 521 O O . VAL A 1 69 ? 13.260 -20.754 11.212 1.00 23.52 100 VAL A O 1
ATOM 525 N N . THR A 1 70 ? 11.924 -19.412 12.441 1.00 24.90 101 THR A N 1
ATOM 526 C CA . THR A 1 70 ? 11.994 -18.295 11.516 1.00 24.47 101 THR A CA 1
ATOM 527 C C . THR A 1 70 ? 13.440 -17.824 11.294 1.00 24.15 101 THR A C 1
ATOM 528 O O . THR A 1 70 ? 13.843 -17.602 10.153 1.00 23.46 101 THR A O 1
ATOM 532 N N . VAL A 1 71 ? 14.225 -17.705 12.367 1.00 23.54 102 VAL A N 1
ATOM 533 C CA . VAL A 1 71 ? 15.632 -17.332 12.217 1.00 23.30 102 VAL A CA 1
ATOM 534 C C . VAL A 1 71 ? 16.409 -18.374 11.405 1.00 22.56 102 VAL A C 1
ATOM 535 O O . VAL A 1 71 ? 17.220 -18.019 10.562 1.00 22.36 102 VAL A O 1
ATOM 539 N N . ALA A 1 72 ? 16.152 -19.658 11.644 1.00 22.14 103 ALA A N 1
ATOM 540 C CA . ALA A 1 72 ? 16.825 -20.702 10.861 1.00 22.40 103 ALA A CA 1
ATOM 541 C C . ALA A 1 72 ? 16.464 -20.574 9.383 1.00 22.58 103 ALA A C 1
ATOM 542 O O . ALA A 1 72 ? 17.306 -20.787 8.505 1.00 22.49 103 ALA A O 1
ATOM 544 N N . MET A 1 73 ? 15.210 -20.213 9.110 1.00 22.77 104 MET A N 1
ATOM 545 C CA . MET A 1 73 ? 14.755 -20.031 7.719 1.00 23.38 104 MET A CA 1
ATOM 546 C C . MET A 1 73 ? 15.408 -18.819 7.069 1.00 23.92 104 MET A C 1
ATOM 547 O O . MET A 1 73 ? 15.753 -18.862 5.881 1.00 23.70 104 MET A O 1
ATOM 552 N N . VAL A 1 74 ? 15.616 -17.751 7.844 1.00 24.35 105 VAL A N 1
ATOM 553 C CA . VAL A 1 74 ? 16.341 -16.583 7.346 1.00 24.72 105 VAL A CA 1
ATOM 554 C C . VAL A 1 74 ? 17.789 -16.942 7.012 1.00 24.20 105 VAL A C 1
ATOM 555 O O . VAL A 1 74 ? 18.300 -16.572 5.962 1.00 23.99 105 VAL A O 1
ATOM 559 N N . CYS A 1 75 ? 18.445 -17.678 7.904 1.00 23.81 106 CYS A N 1
ATOM 560 C CA . CYS A 1 75 ? 19.868 -17.978 7.742 1.00 23.70 106 CYS A CA 1
ATOM 561 C C . CYS A 1 75 ? 20.149 -18.969 6.609 1.00 23.40 106 CYS A C 1
ATOM 562 O O . CYS A 1 75 ? 21.254 -18.990 6.068 1.00 23.78 106 CYS A O 1
ATOM 565 N N . THR A 1 76 ? 19.146 -19.758 6.237 1.00 22.74 107 THR A N 1
ATOM 566 C CA . THR A 1 76 ? 19.252 -20.676 5.115 1.00 22.61 107 THR A CA 1
ATOM 567 C C . THR A 1 76 ? 18.580 -20.079 3.866 1.00 22.97 107 THR A C 1
ATOM 568 O O . THR A 1 76 ? 18.433 -20.755 2.845 1.00 23.03 107 THR A O 1
ATOM 572 N N . ARG A 1 77 ? 18.190 -18.806 3.967 1.00 23.59 108 ARG A N 1
ATOM 573 C CA . ARG A 1 77 ? 17.647 -18.022 2.857 1.00 24.42 108 ARG A CA 1
ATOM 574 C C . ARG A 1 77 ? 16.334 -18.595 2.312 1.00 24.54 108 ARG A C 1
ATOM 575 O O . ARG A 1 77 ? 16.023 -18.456 1.133 1.00 24.50 108 ARG A O 1
ATOM 583 N N . LYS A 1 78 ? 15.554 -19.228 3.184 1.00 24.32 109 LYS A N 1
ATOM 584 C CA . LYS A 1 78 ? 14.251 -19.751 2.783 1.00 24.80 109 LYS A CA 1
ATOM 585 C C . LYS A 1 78 ? 13.141 -18.706 2.936 1.00 24.83 109 LYS A C 1
ATOM 586 O O . LYS A 1 78 ? 12.069 -18.851 2.352 1.00 24.90 109 LYS A O 1
ATOM 592 N N . ILE A 1 79 ? 13.407 -17.665 3.721 1.00 24.73 110 ILE A N 1
ATOM 593 C CA . ILE A 1 79 ? 12.496 -16.540 3.875 1.00 25.23 110 ILE A CA 1
ATOM 594 C C . ILE A 1 79 ? 13.297 -15.235 3.869 1.00 25.51 110 ILE A C 1
ATOM 595 O O . ILE A 1 79 ? 14.460 -15.211 4.290 1.00 25.80 110 ILE A O 1
ATOM 600 N N . SER A 1 80 ? 12.684 -14.162 3.374 1.00 25.27 111 SER A N 1
ATOM 601 C CA . SER A 1 80 ? 13.330 -12.849 3.359 1.00 25.58 111 SER A CA 1
ATOM 602 C C . SER A 1 80 ? 13.467 -12.278 4.767 1.00 25.75 111 SER A C 1
ATOM 603 O O . SER A 1 80 ? 12.690 -12.609 5.672 1.00 25.75 111 SER A O 1
ATOM 606 N N . ILE A 1 81 ? 14.451 -11.402 4.946 1.00 26.13 112 ILE A N 1
ATOM 607 C CA . ILE A 1 81 ? 14.620 -10.687 6.211 1.00 26.57 112 ILE A CA 1
ATOM 608 C C . ILE A 1 81 ? 13.349 -9.903 6.539 1.00 26.45 112 ILE A C 1
ATOM 609 O O . ILE A 1 81 ? 12.862 -9.946 7.670 1.00 26.12 112 ILE A O 1
ATOM 614 N N . ALA A 1 82 ? 12.815 -9.203 5.539 1.00 26.51 113 ALA A N 1
ATOM 615 C CA . ALA A 1 82 ? 11.592 -8.417 5.711 1.00 26.61 113 ALA A CA 1
ATOM 616 C C . ALA A 1 82 ? 10.461 -9.262 6.290 1.00 26.68 113 ALA A C 1
ATOM 617 O O . ALA A 1 82 ? 9.843 -8.879 7.283 1.00 26.96 113 ALA A O 1
ATOM 619 N N . LYS A 1 83 ? 10.209 -10.420 5.689 1.00 26.49 114 LYS A N 1
ATOM 620 C CA . LYS A 1 83 ? 9.136 -11.302 6.141 1.00 26.89 114 LYS A CA 1
ATOM 621 C C . LYS A 1 83 ? 9.395 -11.823 7.554 1.00 26.32 114 LYS A C 1
ATOM 622 O O . LYS A 1 83 ? 8.470 -11.912 8.362 1.00 26.46 114 LYS A O 1
ATOM 628 N N . SER A 1 84 ? 10.656 -12.146 7.841 1.00 25.49 115 SER A N 1
ATOM 629 C CA . SER A 1 84 ? 11.045 -12.690 9.139 1.00 25.28 115 SER A CA 1
ATOM 630 C C . SER A 1 84 ? 10.765 -11.739 10.299 1.00 25.24 115 SER A C 1
ATOM 631 O O . SER A 1 84 ? 10.373 -12.183 11.376 1.00 24.53 115 SER A O 1
ATOM 634 N N . VAL A 1 85 ? 10.943 -10.434 10.086 1.00 25.43 116 VAL A N 1
ATOM 635 C CA . VAL A 1 85 ? 10.698 -9.474 11.167 1.00 25.68 116 VAL A CA 1
ATOM 636 C C . VAL A 1 85 ? 9.212 -9.405 11.535 1.00 25.18 116 VAL A C 1
ATOM 637 O O . VAL A 1 85 ? 8.863 -9.344 12.720 1.00 24.95 116 VAL A O 1
ATOM 641 N N . PHE A 1 86 ? 8.342 -9.449 10.528 1.00 24.67 117 PHE A N 1
ATOM 642 C CA . PHE A 1 86 ? 6.895 -9.455 10.769 1.00 24.51 117 PHE A CA 1
ATOM 643 C C . PHE A 1 86 ? 6.420 -10.763 11.400 1.00 24.53 117 PHE A C 1
ATOM 644 O O . PHE A 1 86 ? 5.558 -10.746 12.283 1.00 24.20 117 PHE A O 1
ATOM 652 N N . TYR A 1 87 ? 6.983 -11.885 10.963 1.00 24.30 118 TYR A N 1
ATOM 653 C CA . TYR A 1 87 ? 6.691 -13.180 11.600 1.00 24.18 118 TYR A CA 1
ATOM 654 C C . TYR A 1 87 ? 7.068 -13.171 13.080 1.00 24.30 118 TYR A C 1
ATOM 655 O O . TYR A 1 87 ? 6.267 -13.557 13.933 1.00 24.56 118 TYR A O 1
ATOM 664 N N . ILE A 1 88 ? 8.286 -12.731 13.382 1.00 24.37 119 ILE A N 1
ATOM 665 C CA . ILE A 1 88 ? 8.768 -12.751 14.762 1.00 24.60 119 ILE A CA 1
ATOM 666 C C . ILE A 1 88 ? 7.924 -11.804 15.626 1.00 24.50 119 ILE A C 1
ATOM 667 O O . ILE A 1 88 ? 7.558 -12.148 16.756 1.00 24.46 119 ILE A O 1
ATOM 672 N N . ALA A 1 89 ? 7.585 -10.631 15.088 1.00 24.17 120 ALA A N 1
ATOM 673 C CA . ALA A 1 89 ? 6.684 -9.708 15.787 1.00 24.48 120 ALA A CA 1
ATOM 674 C C . ALA A 1 89 ? 5.329 -10.350 16.075 1.00 24.68 120 ALA A C 1
ATOM 675 O O . ALA A 1 89 ? 4.831 -10.287 17.203 1.00 24.02 120 ALA A O 1
ATOM 677 N N . ALA A 1 90 ? 4.744 -10.979 15.056 1.00 24.85 121 ALA A N 1
ATOM 678 C CA . ALA A 1 90 ? 3.435 -11.631 15.198 1.00 25.09 121 ALA A CA 1
ATOM 679 C C . ALA A 1 90 ? 3.474 -12.763 16.219 1.00 25.13 121 ALA A C 1
ATOM 680 O O . ALA A 1 90 ? 2.538 -12.920 17.014 1.00 24.80 121 ALA A O 1
ATOM 682 N N . GLN A 1 91 ? 4.550 -13.548 16.181 1.00 24.89 122 GLN A N 1
ATOM 683 C CA . GLN A 1 91 ? 4.775 -14.647 17.119 1.00 25.13 122 GLN A CA 1
ATOM 684 C C . GLN A 1 91 ? 4.875 -14.142 18.565 1.00 25.49 122 GLN A C 1
ATOM 685 O O . GLN A 1 91 ? 4.210 -14.661 19.453 1.00 24.98 122 GLN A O 1
ATOM 691 N N . CYS A 1 92 ? 5.687 -13.116 18.796 1.00 25.56 123 CYS A N 1
ATOM 692 C CA . CYS A 1 92 ? 5.791 -12.542 20.143 1.00 26.10 123 CYS A CA 1
ATOM 693 C C . CYS A 1 92 ? 4.469 -11.927 20.630 1.00 25.70 123 CYS A C 1
ATOM 694 O O . CYS A 1 92 ? 4.040 -12.169 21.764 1.00 25.75 123 CYS A O 1
ATOM 697 N N . LEU A 1 93 ? 3.825 -11.145 19.775 1.00 25.18 124 LEU A N 1
ATOM 698 C CA . LEU A 1 93 ? 2.516 -10.570 20.091 1.00 25.61 124 LEU A CA 1
ATOM 699 C C . LEU A 1 93 ? 1.458 -11.637 20.356 1.00 25.27 124 LEU A C 1
ATOM 700 O O . LEU A 1 93 ? 0.690 -11.519 21.309 1.00 25.22 124 LEU A O 1
ATOM 705 N N . GLY A 1 94 ? 1.407 -12.663 19.512 1.00 24.81 125 GLY A N 1
ATOM 706 C CA . GLY A 1 94 ? 0.470 -13.768 19.696 1.00 24.97 125 GLY A CA 1
ATOM 707 C C . GLY A 1 94 ? 0.676 -14.499 21.016 1.00 24.89 125 GLY A C 1
ATOM 708 O O . GLY A 1 94 ? -0.285 -14.893 21.671 1.00 25.37 125 GLY A O 1
ATOM 709 N N . ALA A 1 95 ? 1.936 -14.660 21.411 1.00 24.59 126 ALA A N 1
ATOM 710 C CA . ALA A 1 95 ? 2.280 -15.350 22.652 1.00 24.48 126 ALA A CA 1
ATOM 711 C C . ALA A 1 95 ? 1.850 -14.520 23.859 1.00 24.58 126 ALA A C 1
ATOM 712 O O . ALA A 1 95 ? 1.360 -15.059 24.849 1.00 24.05 126 ALA A O 1
ATOM 714 N N . ILE A 1 96 ? 2.033 -13.207 23.769 1.00 24.52 127 ILE A N 1
ATOM 715 C CA . ILE A 1 96 ? 1.609 -12.302 24.836 1.00 24.38 127 ILE A CA 1
ATOM 716 C C . ILE A 1 96 ? 0.095 -12.368 25.021 1.00 24.71 127 ILE A C 1
ATOM 717 O O . ILE A 1 96 ? -0.392 -12.499 26.145 1.00 24.91 127 ILE A O 1
ATOM 722 N N . ILE A 1 97 ? -0.646 -12.283 23.917 1.00 24.51 128 ILE A N 1
ATOM 723 C CA . ILE A 1 97 ? -2.111 -12.304 23.975 1.00 25.00 128 ILE A CA 1
ATOM 724 C C . ILE A 1 97 ? -2.632 -13.669 24.443 1.00 25.27 128 ILE A C 1
ATOM 725 O O . ILE A 1 97 ? -3.537 -13.733 25.277 1.00 25.70 128 ILE A O 1
ATOM 730 N N . GLY A 1 98 ? -2.043 -14.759 23.960 1.00 25.00 129 GLY A N 1
ATOM 731 C CA . GLY A 1 98 ? -2.444 -16.092 24.429 1.00 24.52 129 GLY A CA 1
ATOM 732 C C . GLY A 1 98 ? -2.210 -16.281 25.923 1.00 24.89 129 GLY A C 1
ATOM 733 O O . GLY A 1 98 ? -3.095 -16.749 26.662 1.00 24.61 129 GLY A O 1
ATOM 734 N N . ALA A 1 99 ? -1.025 -15.898 26.379 1.00 24.58 130 ALA A N 1
ATOM 735 C CA . ALA A 1 99 ? -0.707 -15.979 27.808 1.00 24.89 130 ALA A CA 1
ATOM 736 C C . ALA A 1 99 ? -1.605 -15.044 28.620 1.00 24.92 130 ALA A C 1
ATOM 737 O O . ALA A 1 99 ? -2.021 -15.378 29.732 1.00 25.25 130 ALA A O 1
ATOM 739 N N . GLY A 1 100 ? -1.912 -13.873 28.066 1.00 25.28 131 GLY A N 1
ATOM 740 C CA . GLY A 1 100 ? -2.798 -12.925 28.735 1.00 25.34 131 GLY A CA 1
ATOM 741 C C . GLY A 1 100 ? -4.218 -13.457 28.868 1.00 24.93 131 GLY A C 1
ATOM 742 O O . GLY A 1 100 ? -4.839 -13.320 29.919 1.00 24.64 131 GLY A O 1
ATOM 743 N N . ILE A 1 101 ? -4.735 -14.068 27.801 1.00 24.60 132 ILE A N 1
ATOM 744 C CA . ILE A 1 101 ? -6.050 -14.713 27.869 1.00 24.34 132 ILE A CA 1
ATOM 745 C C . ILE A 1 101 ? -6.061 -15.818 28.934 1.00 24.35 132 ILE A C 1
ATOM 746 O O . ILE A 1 101 ? -7.003 -15.921 29.722 1.00 23.78 132 ILE A O 1
ATOM 751 N N . LEU A 1 102 ? -5.007 -16.631 28.970 1.00 24.30 133 LEU A N 1
ATOM 752 C CA . LEU A 1 102 ? -4.897 -17.686 29.981 1.00 24.17 133 LEU A CA 1
ATOM 753 C C . LEU A 1 102 ? -4.963 -17.080 31.383 1.00 24.34 133 LEU A C 1
ATOM 754 O O . LEU A 1 102 ? -5.686 -17.575 32.240 1.00 24.04 133 LEU A O 1
ATOM 759 N N . TYR A 1 103 ? -4.201 -16.010 31.601 1.00 24.47 134 TYR A N 1
ATOM 760 C CA . TYR A 1 103 ? -4.196 -15.314 32.889 1.00 24.90 134 TYR A CA 1
ATOM 761 C C . TYR A 1 103 ? -5.604 -14.853 33.267 1.00 24.93 134 TYR A C 1
ATOM 762 O O . TYR A 1 103 ? -6.017 -14.990 34.410 1.00 25.05 134 TYR A O 1
ATOM 771 N N . LEU A 1 104 ? -6.333 -14.313 32.301 1.00 24.69 135 LEU A N 1
ATOM 772 C CA . LEU A 1 104 ? -7.667 -13.784 32.568 1.00 25.56 135 LEU A CA 1
ATOM 773 C C . LEU A 1 104 ? -8.677 -14.868 32.947 1.00 24.97 135 LEU A C 1
ATOM 774 O O . LEU A 1 104 ? -9.542 -14.635 33.793 1.00 24.79 135 LEU A O 1
ATOM 779 N N . VAL A 1 105 ? -8.572 -16.051 32.343 1.00 24.54 136 VAL A N 1
ATOM 780 C CA . VAL A 1 105 ? -9.560 -17.104 32.593 1.00 24.74 136 VAL A CA 1
ATOM 781 C C . VAL A 1 105 ? -9.160 -18.075 33.695 1.00 25.19 136 VAL A C 1
ATOM 782 O O . VAL A 1 105 ? -9.966 -18.910 34.082 1.00 27.12 136 VAL A O 1
ATOM 786 N N . THR A 1 106 ? -7.934 -17.977 34.200 1.00 24.62 137 THR A N 1
ATOM 787 C CA . THR A 1 106 ? -7.433 -18.929 35.190 1.00 24.25 137 THR A CA 1
ATOM 788 C C . THR A 1 106 ? -7.619 -18.366 36.607 1.00 24.22 137 THR A C 1
ATOM 789 O O . THR A 1 106 ? -7.249 -17.232 36.865 1.00 23.43 137 THR A O 1
ATOM 793 N N . PRO A 1 107 ? -8.198 -19.153 37.526 1.00 24.22 138 PRO A N 1
ATOM 794 C CA . PRO A 1 107 ? -8.311 -18.624 38.893 1.00 24.57 138 PRO A CA 1
ATOM 795 C C . PRO A 1 107 ? -6.953 -18.182 39.463 1.00 24.88 138 PRO A C 1
ATOM 796 O O . PRO A 1 107 ? -5.970 -18.903 39.329 1.00 24.70 138 PRO A O 1
ATOM 800 N N . PRO A 1 108 ? -6.897 -17.000 40.103 1.00 25.76 139 PRO A N 1
ATOM 801 C CA . PRO A 1 108 ? -5.616 -16.531 40.652 1.00 26.30 139 PRO A CA 1
ATOM 802 C C . PRO A 1 108 ? -4.902 -17.553 41.543 1.00 26.70 139 PRO A C 1
ATOM 803 O O . PRO A 1 108 ? -3.676 -17.599 41.521 1.00 26.58 139 PRO A O 1
ATOM 807 N N . SER A 1 109 ? -5.654 -18.373 42.282 1.00 26.87 140 SER A N 1
ATOM 808 C CA . SER A 1 109 ? -5.077 -19.374 43.192 1.00 27.56 140 SER A CA 1
ATOM 809 C C . SER A 1 109 ? -4.259 -20.482 42.502 1.00 27.20 140 SER A C 1
ATOM 810 O O . SER A 1 109 ? -3.450 -21.137 43.153 1.00 27.14 140 SER A O 1
ATOM 813 N N . VAL A 1 110 ? -4.487 -20.710 41.213 1.00 26.23 141 VAL A N 1
ATOM 814 C CA . VAL A 1 110 ? -3.778 -21.765 40.490 1.00 25.98 141 VAL A CA 1
ATOM 815 C C . VAL A 1 110 ? -2.919 -21.239 39.331 1.00 25.61 141 VAL A C 1
ATOM 816 O O . VAL A 1 110 ? -2.241 -22.012 38.687 1.00 25.26 141 VAL A O 1
ATOM 820 N N . VAL A 1 111 ? -2.928 -19.930 39.083 1.00 25.59 142 VAL A N 1
ATOM 821 C CA . VAL A 1 111 ? -2.080 -19.340 38.038 1.00 25.79 142 VAL A CA 1
ATOM 822 C C . VAL A 1 111 ? -0.624 -19.774 38.170 1.00 25.21 142 VAL A C 1
ATOM 823 O O . VAL A 1 111 ? 0.031 -20.100 37.169 1.00 25.14 142 VAL A O 1
ATOM 827 N N . GLY A 1 112 ? -0.104 -19.752 39.396 1.00 25.15 143 GLY A N 1
ATOM 828 C CA . GLY A 1 112 ? 1.277 -20.154 39.626 1.00 25.34 143 GLY A CA 1
ATOM 829 C C . GLY A 1 112 ? 2.236 -19.351 38.764 1.00 25.29 143 GLY A C 1
ATOM 830 O O . GLY A 1 112 ? 2.180 -18.128 38.756 1.00 25.17 143 GLY A O 1
ATOM 831 N N . GLY A 1 113 ? 3.112 -20.046 38.039 1.00 25.60 144 GLY A N 1
ATOM 832 C CA . GLY A 1 113 ? 4.062 -19.404 37.131 1.00 25.62 144 GLY A CA 1
ATOM 833 C C . GLY A 1 113 ? 3.540 -19.083 35.730 1.00 25.66 144 GLY A C 1
ATOM 834 O O . GLY A 1 113 ? 4.284 -18.542 34.908 1.00 25.58 144 GLY A O 1
ATOM 835 N N . LEU A 1 114 ? 2.277 -19.415 35.454 1.00 25.18 145 LEU A N 1
ATOM 836 C CA . LEU A 1 114 ? 1.669 -19.240 34.126 1.00 25.12 145 LEU A CA 1
ATOM 837 C C . LEU A 1 114 ? 2.516 -19.913 33.017 1.00 25.42 145 LEU A C 1
ATOM 838 O O . LEU A 1 114 ? 2.604 -19.419 31.886 1.00 25.87 145 LEU A O 1
ATOM 843 N N . GLY A 1 115 ? 3.140 -21.035 33.348 1.00 24.91 146 GLY A N 1
ATOM 844 C CA . GLY A 1 115 ? 3.955 -21.784 32.388 1.00 25.03 146 GLY A CA 1
ATOM 845 C C . GLY A 1 115 ? 5.227 -21.115 31.893 1.00 25.09 146 GLY A C 1
ATOM 846 O O . GLY A 1 115 ? 5.734 -21.470 30.827 1.00 25.71 146 GLY A O 1
ATOM 847 N N . VAL A 1 116 ? 5.749 -20.149 32.646 1.00 24.72 147 VAL A N 1
ATOM 848 C CA . VAL A 1 116 ? 7.060 -19.564 32.337 1.00 25.01 147 VAL A CA 1
ATOM 849 C C . VAL A 1 116 ? 8.094 -20.695 32.379 1.00 24.73 147 VAL A C 1
ATOM 850 O O . VAL A 1 116 ? 7.998 -21.607 33.219 1.00 25.78 147 VAL A O 1
ATOM 854 N N . THR A 1 117 ? 9.052 -20.646 31.459 1.00 24.12 148 THR A N 1
ATOM 855 C CA . THR A 1 117 ? 10.120 -21.622 31.403 1.00 23.54 148 THR A CA 1
ATOM 856 C C . THR A 1 117 ? 11.253 -21.132 32.291 1.00 23.54 148 THR A C 1
ATOM 857 O O . THR A 1 117 ? 11.721 -19.995 32.121 1.00 23.39 148 THR A O 1
ATOM 861 N N . MET A 1 118 ? 11.671 -21.980 33.227 1.00 22.88 149 MET A N 1
ATOM 862 C CA . MET A 1 118 ? 12.758 -21.647 34.149 1.00 23.65 149 MET A CA 1
ATOM 863 C C . MET A 1 118 ? 13.769 -22.774 34.251 1.00 23.26 149 MET A C 1
ATOM 864 O O . MET A 1 118 ? 13.431 -23.956 34.127 1.00 22.83 149 MET A O 1
ATOM 869 N N . VAL A 1 119 ? 15.009 -22.389 34.490 1.00 24.06 150 VAL A N 1
ATOM 870 C CA . VAL A 1 119 ? 16.090 -23.341 34.688 1.00 24.83 150 VAL A CA 1
ATOM 871 C C . VAL A 1 119 ? 15.989 -23.945 36.094 1.00 25.10 150 VAL A C 1
ATOM 872 O O . VAL A 1 119 ? 15.790 -23.225 37.080 1.00 23.99 150 VAL A O 1
ATOM 876 N N . HIS A 1 120 ? 16.112 -25.263 36.180 1.00 24.80 151 HIS A N 1
ATOM 877 C CA . HIS A 1 120 ? 16.143 -25.938 37.475 1.00 25.40 151 HIS A CA 1
ATOM 878 C C . HIS A 1 120 ? 17.201 -25.301 38.380 1.00 25.07 151 HIS A C 1
ATOM 879 O O . HIS A 1 120 ? 18.276 -24.908 37.912 1.00 24.62 151 HIS A O 1
ATOM 886 N N . GLY A 1 121 ? 16.892 -25.202 39.671 1.00 24.78 152 GLY A N 1
ATOM 887 C CA . GLY A 1 121 ? 17.822 -24.626 40.634 1.00 24.83 152 GLY A CA 1
ATOM 888 C C . GLY A 1 121 ? 19.176 -25.322 40.678 1.00 25.03 152 GLY A C 1
ATOM 889 O O . GLY A 1 121 ? 20.191 -24.683 40.973 1.00 25.35 152 GLY A O 1
ATOM 890 N N . ASN A 1 122 ? 19.198 -26.632 40.419 1.00 24.30 153 ASN A N 1
ATOM 891 C CA . ASN A 1 122 ? 20.446 -27.403 40.451 1.00 24.74 153 ASN A CA 1
ATOM 892 C C . ASN A 1 122 ? 21.141 -27.492 39.078 1.00 25.37 153 ASN A C 1
ATOM 893 O O . ASN A 1 122 ? 22.119 -28.229 38.922 1.00 24.44 153 ASN A O 1
ATOM 898 N N . LEU A 1 123 ? 20.636 -26.743 38.098 1.00 25.97 154 LEU A N 1
ATOM 899 C CA . LEU A 1 123 ? 21.337 -26.517 36.821 1.00 27.27 154 LEU A CA 1
ATOM 900 C C . LEU A 1 123 ? 21.942 -25.137 36.759 1.00 26.85 154 LEU A C 1
ATOM 901 O O . LEU A 1 123 ? 21.435 -24.181 37.353 1.00 27.57 154 LEU A O 1
ATOM 906 N N . THR A 1 124 ? 23.052 -25.005 36.046 1.00 26.06 155 THR A N 1
ATOM 907 C CA . THR A 1 124 ? 23.568 -23.677 35.724 1.00 25.25 155 THR A CA 1
ATOM 908 C C . THR A 1 124 ? 22.851 -23.134 34.492 1.00 25.37 155 THR A C 1
ATOM 909 O O . THR A 1 124 ? 22.287 -23.899 33.697 1.00 24.78 155 THR A O 1
ATOM 913 N N . ALA A 1 125 ? 22.914 -21.814 34.294 1.00 25.55 156 ALA A N 1
ATOM 914 C CA . ALA A 1 125 ? 22.363 -21.200 33.073 1.00 25.72 156 ALA A CA 1
ATOM 915 C C . ALA A 1 125 ? 23.057 -21.742 31.820 1.00 25.64 156 ALA A C 1
ATOM 916 O O . ALA A 1 125 ? 22.407 -21.966 30.787 1.00 25.39 156 ALA A O 1
ATOM 918 N N . GLY A 1 126 ? 24.362 -21.990 31.918 1.00 25.24 157 GLY A N 1
ATOM 919 C CA . GLY A 1 126 ? 25.118 -22.593 30.817 1.00 25.43 157 GLY A CA 1
ATOM 920 C C . GLY A 1 126 ? 24.600 -23.964 30.417 1.00 25.51 157 GLY A C 1
ATOM 921 O O . GLY A 1 126 ? 24.442 -24.256 29.222 1.00 25.87 157 GLY A O 1
ATOM 922 N N . HIS A 1 127 ? 24.332 -24.815 31.405 1.00 25.13 158 HIS A N 1
ATOM 923 C CA . HIS A 1 127 ? 23.780 -26.141 31.099 1.00 25.55 158 HIS A CA 1
ATOM 924 C C . HIS A 1 127 ? 22.355 -26.042 30.577 1.00 25.02 158 HIS A C 1
ATOM 925 O O . HIS A 1 127 ? 21.978 -26.777 29.652 1.00 24.69 158 HIS A O 1
ATOM 932 N N . GLY A 1 128 ? 21.581 -25.099 31.109 1.00 24.74 159 GLY A N 1
ATOM 933 C CA . GLY A 1 128 ? 20.257 -24.817 30.547 1.00 24.64 159 GLY A CA 1
ATOM 934 C C . GLY A 1 128 ? 20.308 -24.381 29.090 1.00 25.03 159 GLY A C 1
ATOM 935 O O . GLY A 1 128 ? 19.494 -24.825 28.264 1.00 24.39 159 GLY A O 1
ATOM 936 N N . LEU A 1 129 ? 21.270 -23.520 28.771 1.00 24.73 160 LEU A N 1
ATOM 937 C CA . LEU A 1 129 ? 21.475 -23.078 27.393 1.00 25.68 160 LEU A CA 1
ATOM 938 C C . LEU A 1 129 ? 21.756 -24.275 26.480 1.00 25.58 160 LEU A C 1
ATOM 939 O O . LEU A 1 129 ? 21.204 -24.376 25.377 1.00 25.40 160 LEU A O 1
ATOM 944 N N . LEU A 1 130 ? 22.620 -25.179 26.940 1.00 25.39 161 LEU A N 1
ATOM 945 C CA . LEU A 1 130 ? 22.995 -26.362 26.153 1.00 25.39 161 LEU A CA 1
ATOM 946 C C . LEU A 1 130 ? 21.799 -27.277 25.908 1.00 25.56 161 LEU A C 1
ATOM 947 O O . LEU A 1 130 ? 21.617 -27.785 24.800 1.00 25.01 161 LEU A O 1
ATOM 952 N N . VAL A 1 131 ? 21.006 -27.507 26.953 1.00 24.92 162 VAL A N 1
ATOM 953 C CA . VAL A 1 131 ? 19.800 -28.311 26.837 1.00 25.17 162 VAL A CA 1
ATOM 954 C C . VAL A 1 131 ? 18.869 -27.708 25.795 1.00 25.71 162 VAL A C 1
ATOM 955 O O . VAL A 1 131 ? 18.404 -28.410 24.910 1.00 25.21 162 VAL A O 1
ATOM 959 N N . GLU A 1 132 ? 18.628 -26.404 25.887 1.00 25.46 163 GLU A N 1
ATOM 960 C CA . GLU A 1 132 ? 17.735 -25.730 24.955 1.00 25.40 163 GLU A CA 1
ATOM 961 C C . GLU A 1 132 ? 18.287 -25.764 23.522 1.00 25.22 163 GLU A C 1
ATOM 962 O O . GLU A 1 132 ? 17.533 -25.948 22.565 1.00 25.16 163 GLU A O 1
ATOM 968 N N . LEU A 1 133 ? 19.600 -25.607 23.384 1.00 24.86 164 LEU A N 1
ATOM 969 C CA . LEU A 1 133 ? 20.259 -25.721 22.084 1.00 25.07 164 LEU A CA 1
ATOM 970 C C . LEU A 1 133 ? 19.986 -27.098 21.473 1.00 25.28 164 LEU A C 1
ATOM 971 O O . LEU A 1 133 ? 19.558 -27.206 20.335 1.00 25.06 164 LEU A O 1
ATOM 976 N N . ILE A 1 134 ? 20.211 -28.157 22.233 1.00 25.22 165 ILE A N 1
ATOM 977 C CA . ILE A 1 134 ? 20.061 -29.505 21.675 1.00 25.45 165 ILE A CA 1
ATOM 978 C C . ILE A 1 134 ? 18.605 -29.857 21.341 1.00 25.55 165 ILE A C 1
ATOM 979 O O . ILE A 1 134 ? 18.328 -30.395 20.264 1.00 25.39 165 ILE A O 1
ATOM 984 N N . ILE A 1 135 ? 17.679 -29.571 22.249 1.00 24.55 166 ILE A N 1
ATOM 985 C CA . ILE A 1 135 ? 16.284 -29.886 21.967 1.00 25.09 166 ILE A CA 1
ATOM 986 C C . ILE A 1 135 ? 15.738 -29.077 20.794 1.00 24.63 166 ILE A C 1
ATOM 987 O O . ILE A 1 135 ? 14.943 -29.588 20.032 1.00 25.15 166 ILE A O 1
ATOM 992 N N . THR A 1 136 ? 16.183 -27.838 20.632 1.00 25.13 167 THR A N 1
ATOM 993 C CA . THR A 1 136 ? 15.740 -27.039 19.499 1.00 24.90 167 THR A CA 1
ATOM 994 C C . THR A 1 136 ? 16.415 -27.516 18.208 1.00 25.21 167 THR A C 1
ATOM 995 O O . THR A 1 136 ? 15.785 -27.535 17.147 1.00 25.39 167 THR A O 1
ATOM 999 N N . PHE A 1 137 ? 17.695 -27.885 18.295 1.00 25.02 168 PHE A N 1
ATOM 1000 C CA . PHE A 1 137 ? 18.395 -28.481 17.156 1.00 24.86 168 PHE A CA 1
ATOM 1001 C C . PHE A 1 137 ? 17.596 -29.647 16.540 1.00 25.10 168 PHE A C 1
ATOM 1002 O O . PHE A 1 137 ? 17.381 -29.693 15.326 1.00 24.93 168 PHE A O 1
ATOM 1010 N N . GLN A 1 138 ? 17.186 -30.605 17.369 1.00 24.91 169 GLN A N 1
ATOM 1011 C CA . GLN A 1 138 ? 16.508 -31.794 16.840 1.00 24.88 169 GLN A CA 1
ATOM 1012 C C . GLN A 1 138 ? 15.150 -31.422 16.237 1.00 24.77 169 GLN A C 1
ATOM 1013 O O . GLN A 1 138 ? 14.737 -31.980 15.223 1.00 25.11 169 GLN A O 1
ATOM 1019 N N . LEU A 1 139 ? 14.483 -30.448 16.848 1.00 25.00 170 LEU A N 1
ATOM 1020 C CA . LEU A 1 139 ? 13.215 -29.941 16.330 1.00 24.80 170 LEU A CA 1
ATOM 1021 C C . LEU A 1 139 ? 13.373 -29.323 14.947 1.00 25.02 170 LEU A C 1
ATOM 1022 O O . LEU A 1 139 ? 12.627 -29.645 14.020 1.00 25.05 170 LEU A O 1
ATOM 1027 N N . VAL A 1 140 ? 14.351 -28.437 14.801 1.00 24.97 171 VAL A N 1
ATOM 1028 C CA . VAL A 1 140 ? 14.535 -27.735 13.546 1.00 25.23 171 VAL A CA 1
ATOM 1029 C C . VAL A 1 140 ? 15.052 -28.685 12.470 1.00 25.31 171 VAL A C 1
ATOM 1030 O O . VAL A 1 140 ? 14.638 -28.596 11.323 1.00 24.95 171 VAL A O 1
ATOM 1034 N N . PHE A 1 141 ? 15.915 -29.622 12.848 1.00 25.54 172 PHE A N 1
ATOM 1035 C CA . PHE A 1 141 ? 16.348 -30.655 11.914 1.00 25.80 172 PHE A CA 1
ATOM 1036 C C . PHE A 1 141 ? 15.145 -31.462 11.407 1.00 25.33 172 PHE A C 1
ATOM 1037 O O . PHE A 1 141 ? 15.043 -31.726 10.208 1.00 26.01 172 PHE A O 1
ATOM 1045 N N . THR A 1 142 ? 14.226 -31.822 12.300 1.00 25.34 173 THR A N 1
ATOM 1046 C CA . THR A 1 142 ? 13.001 -32.544 11.920 1.00 25.29 173 THR A CA 1
ATOM 1047 C C . THR A 1 142 ? 12.163 -31.745 10.914 1.00 25.22 173 THR A C 1
ATOM 1048 O O . THR A 1 142 ? 11.657 -32.296 9.930 1.00 24.75 173 THR A O 1
ATOM 1052 N N . ILE A 1 143 ? 12.019 -30.452 11.166 1.00 25.15 174 ILE A N 1
ATOM 1053 C CA . ILE A 1 143 ? 11.295 -29.566 10.258 1.00 24.79 174 ILE A CA 1
ATOM 1054 C C . ILE A 1 143 ? 11.946 -29.537 8.865 1.00 24.94 174 ILE A C 1
ATOM 1055 O O . ILE A 1 143 ? 11.260 -29.721 7.867 1.00 24.95 174 ILE A O 1
ATOM 1060 N N . PHE A 1 144 ? 13.261 -29.334 8.796 1.00 24.58 175 PHE A N 1
ATOM 1061 C CA . PHE A 1 144 ? 13.958 -29.272 7.506 1.00 24.54 175 PHE A CA 1
ATOM 1062 C C . PHE A 1 144 ? 13.913 -30.616 6.777 1.00 24.66 175 PHE A C 1
ATOM 1063 O O . PHE A 1 144 ? 13.678 -30.653 5.568 1.00 24.39 175 PHE A O 1
ATOM 1071 N N . ALA A 1 145 ? 14.104 -31.708 7.514 1.00 24.46 176 ALA A N 1
ATOM 1072 C CA . ALA A 1 145 ? 14.054 -33.053 6.920 1.00 24.43 176 ALA A CA 1
ATOM 1073 C C . ALA A 1 145 ? 12.658 -33.402 6.407 1.00 24.47 176 ALA A C 1
ATOM 1074 O O . ALA A 1 145 ? 12.509 -34.027 5.351 1.00 24.58 176 ALA A O 1
ATOM 1076 N N . SER A 1 146 ? 11.635 -33.027 7.173 1.00 24.64 177 SER A N 1
ATOM 1077 C CA . SER A 1 146 ? 10.252 -33.362 6.835 1.00 24.95 177 SER A CA 1
ATOM 1078 C C . SER A 1 146 ? 9.740 -32.595 5.629 1.00 24.92 177 SER A C 1
ATOM 1079 O O . SER A 1 146 ? 8.946 -33.128 4.846 1.00 25.09 177 SER A O 1
ATOM 1082 N N . CYS A 1 147 ? 10.216 -31.362 5.467 1.00 24.52 178 CYS A N 1
ATOM 1083 C CA . CYS A 1 147 ? 9.738 -30.465 4.414 1.00 24.86 178 CYS A CA 1
ATOM 1084 C C . CYS A 1 147 ? 10.626 -30.428 3.165 1.00 24.94 178 CYS A C 1
ATOM 1085 O O . CYS A 1 147 ? 10.365 -29.661 2.241 1.00 25.12 178 CYS A O 1
ATOM 1088 N N . ASP A 1 148 ? 11.663 -31.258 3.135 1.00 25.36 179 ASP A N 1
ATOM 1089 C CA . ASP A 1 148 ? 12.629 -31.266 2.034 1.00 25.61 179 ASP A CA 1
ATOM 1090 C C . ASP A 1 148 ? 11.997 -31.813 0.744 1.00 26.19 179 ASP A C 1
ATOM 1091 O O . ASP A 1 148 ? 11.709 -33.007 0.650 1.00 26.17 179 ASP A O 1
ATOM 1096 N N . SER A 1 149 ? 11.801 -30.931 -0.239 1.00 26.92 180 SER A N 1
ATOM 1097 C CA . SER A 1 149 ? 11.171 -31.287 -1.521 1.00 27.52 180 SER A CA 1
ATOM 1098 C C . SER A 1 149 ? 11.962 -32.291 -2.356 1.00 27.52 180 SER A C 1
ATOM 1099 O O . SER A 1 149 ? 11.396 -32.928 -3.251 1.00 27.66 180 SER A O 1
ATOM 1102 N N . LYS A 1 150 ? 13.266 -32.401 -2.102 1.00 27.28 181 LYS A N 1
ATOM 1103 C CA . LYS A 1 150 ? 14.103 -33.378 -2.803 1.00 27.27 181 LYS A CA 1
ATOM 1104 C C . LYS A 1 150 ? 13.725 -34.806 -2.402 1.00 26.67 181 LYS A C 1
ATOM 1105 O O . LYS A 1 150 ? 13.938 -35.741 -3.166 1.00 26.72 181 LYS A O 1
ATOM 1111 N N . ARG A 1 151 ? 13.157 -34.971 -1.208 1.00 26.31 182 ARG A N 1
ATOM 1112 C CA . ARG A 1 151 ? 12.827 -36.298 -0.706 1.00 26.09 182 ARG A CA 1
ATOM 1113 C C . ARG A 1 151 ? 11.615 -36.884 -1.405 1.00 26.23 182 ARG A C 1
ATOM 1114 O O . ARG A 1 151 ? 10.620 -36.192 -1.620 1.00 26.6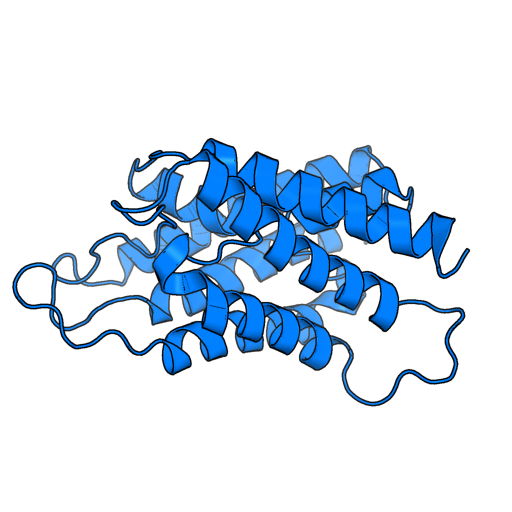9 182 ARG A O 1
ATOM 1122 N N . THR A 1 152 ? 11.715 -38.164 -1.753 1.00 26.32 183 THR A N 1
ATOM 1123 C CA . THR A 1 152 ? 10.601 -38.920 -2.308 1.00 26.40 183 THR A CA 1
ATOM 1124 C C . THR A 1 152 ? 10.066 -39.921 -1.285 1.00 26.44 183 THR A C 1
ATOM 1125 O O . THR A 1 152 ? 9.082 -40.620 -1.545 1.00 26.21 183 THR A O 1
ATOM 1129 N N . ASP A 1 153 ? 10.696 -39.960 -0.112 1.00 26.11 184 ASP A N 1
ATOM 1130 C CA . ASP A 1 153 ? 10.474 -41.031 0.850 1.00 26.23 184 ASP A CA 1
ATOM 1131 C C . ASP A 1 153 ? 9.773 -40.587 2.127 1.00 26.07 184 ASP A C 1
ATOM 1132 O O . ASP A 1 153 ? 9.599 -41.405 3.018 1.00 26.19 184 ASP A O 1
ATOM 1137 N N . VAL A 1 154 ? 9.390 -39.312 2.243 1.00 25.93 185 VAL A N 1
ATOM 1138 C CA . VAL A 1 154 ? 8.665 -38.864 3.443 1.00 25.70 185 VAL A CA 1
ATOM 1139 C C . VAL A 1 154 ? 7.272 -39.493 3.451 1.00 25.78 185 VAL A C 1
ATOM 1140 O O . VAL A 1 154 ? 6.545 -39.424 2.464 1.00 24.98 185 VAL A O 1
ATOM 1144 N N . THR A 1 155 ? 6.911 -40.125 4.568 1.00 26.07 186 THR A N 1
ATOM 1145 C CA . THR A 1 155 ? 5.615 -40.793 4.679 1.00 26.02 186 THR A CA 1
ATOM 1146 C C . THR A 1 155 ? 4.814 -40.264 5.878 1.00 25.98 186 THR A C 1
ATOM 1147 O O . THR A 1 155 ? 5.376 -39.835 6.897 1.00 25.55 186 THR A O 1
ATOM 1151 N N . GLY A 1 156 ? 3.490 -40.289 5.753 1.00 26.09 187 GLY A N 1
ATOM 1152 C CA . GLY A 1 156 ? 2.621 -39.893 6.856 1.00 25.85 187 GLY A CA 1
ATOM 1153 C C . GLY A 1 156 ? 2.624 -38.388 7.072 1.00 25.98 187 GLY A C 1
ATOM 1154 O O . GLY A 1 156 ? 3.060 -37.626 6.207 1.00 26.47 187 GLY A O 1
ATOM 1155 N N . SER A 1 157 ? 2.122 -37.969 8.225 1.00 25.95 188 SER A N 1
ATOM 1156 C CA . SER A 1 157 ? 1.896 -36.549 8.507 1.00 25.44 188 SER A CA 1
ATOM 1157 C C . SER A 1 157 ? 3.177 -35.808 8.852 1.00 25.35 188 SER A C 1
ATOM 1158 O O . SER A 1 157 ? 3.871 -36.158 9.807 1.00 25.14 188 SER A O 1
ATOM 1161 N N . ILE A 1 158 ? 3.483 -34.767 8.080 1.00 24.97 189 ILE A N 1
ATOM 1162 C CA . ILE A 1 158 ? 4.597 -33.887 8.416 1.00 24.96 189 ILE A CA 1
ATOM 1163 C C . ILE A 1 158 ? 4.315 -33.134 9.728 1.00 24.71 189 ILE A C 1
ATOM 1164 O O . ILE A 1 158 ? 5.197 -32.988 10.585 1.00 24.82 189 ILE A O 1
ATOM 1169 N N . ALA A 1 159 ? 3.085 -32.656 9.869 1.00 23.51 190 ALA A N 1
ATOM 1170 C CA . ALA A 1 159 ? 2.676 -31.947 11.086 1.00 23.77 190 ALA A CA 1
ATOM 1171 C C . ALA A 1 159 ? 2.894 -32.813 12.342 1.00 23.50 190 ALA A C 1
ATOM 1172 O O . ALA A 1 159 ? 3.402 -32.334 13.378 1.00 23.49 190 ALA A O 1
ATOM 1174 N N . LEU A 1 160 ? 2.509 -34.079 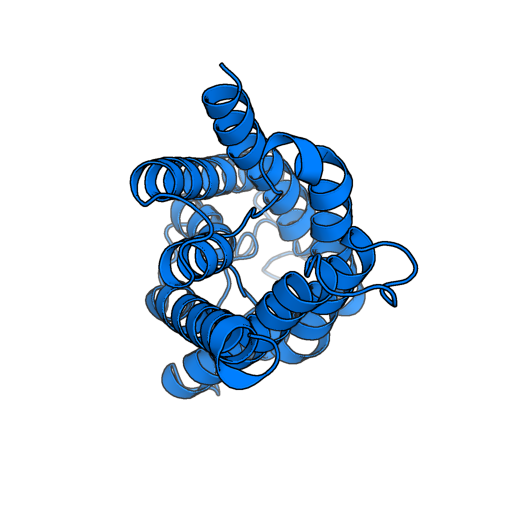12.264 1.00 24.15 191 LEU A N 1
ATOM 1175 C CA . LEU A 1 160 ? 2.632 -34.961 13.418 1.00 25.27 191 LEU A CA 1
ATOM 1176 C C . LEU A 1 160 ? 4.102 -35.247 13.725 1.00 24.91 191 LEU A C 1
ATOM 1177 O O . LEU A 1 160 ? 4.504 -35.297 14.898 1.00 25.83 191 LEU A O 1
ATOM 1182 N N . ALA A 1 161 ? 4.923 -35.415 12.688 1.00 24.76 192 ALA A N 1
ATOM 1183 C CA . ALA A 1 161 ? 6.373 -35.585 12.893 1.00 24.67 192 ALA A CA 1
ATOM 1184 C C . ALA A 1 161 ? 6.978 -34.423 13.684 1.00 24.41 192 ALA A C 1
ATOM 1185 O O . ALA A 1 161 ? 7.755 -34.620 14.637 1.00 24.88 192 ALA A O 1
ATOM 1187 N N . ILE A 1 162 ? 6.604 -33.209 13.310 1.00 24.12 193 ILE A N 1
ATOM 1188 C CA . ILE A 1 162 ? 7.093 -32.019 13.978 1.00 24.34 193 ILE A CA 1
ATOM 1189 C C . ILE A 1 162 ? 6.558 -31.960 15.415 1.00 24.44 193 ILE A C 1
ATOM 1190 O O . ILE A 1 162 ? 7.311 -31.709 16.358 1.00 25.45 193 ILE A O 1
ATOM 1195 N N . GLY A 1 163 ? 5.263 -32.220 15.587 1.00 24.97 194 GLY A N 1
ATOM 1196 C CA . GLY A 1 163 ? 4.665 -32.233 16.914 1.00 24.85 194 GLY A CA 1
ATOM 1197 C C . GLY A 1 163 ? 5.302 -33.242 17.854 1.00 24.89 194 GLY A C 1
ATOM 1198 O O . GLY A 1 163 ? 5.537 -32.959 19.034 1.00 25.14 194 GLY A O 1
ATOM 1199 N N . PHE A 1 164 ? 5.627 -34.426 17.343 1.00 25.00 195 PHE A N 1
ATOM 1200 C CA . PHE A 1 164 ? 6.285 -35.411 18.199 1.00 24.61 195 PHE A CA 1
ATOM 1201 C C . PHE A 1 164 ? 7.730 -35.029 18.547 1.00 24.35 195 PHE A C 1
ATOM 1202 O O . PHE A 1 164 ? 8.215 -35.385 19.623 1.00 23.68 195 PHE A O 1
ATOM 1210 N N . SER A 1 165 ? 8.401 -34.282 17.667 1.00 24.20 196 SER A N 1
ATOM 1211 C CA . SER A 1 165 ? 9.713 -33.715 17.982 1.00 24.03 196 SER A CA 1
ATOM 1212 C C . SER A 1 165 ? 9.610 -32.721 19.148 1.00 24.38 196 SER A C 1
ATOM 1213 O O . SER A 1 165 ? 10.454 -32.705 20.039 1.00 24.12 196 SER A O 1
ATOM 1216 N N . VAL A 1 166 ? 8.565 -31.910 19.133 1.00 24.21 197 VAL A N 1
ATOM 1217 C CA . VAL A 1 166 ? 8.271 -31.019 20.260 1.00 24.48 197 VAL A CA 1
ATOM 1218 C C . VAL A 1 166 ? 8.023 -31.850 21.516 1.00 24.22 197 VAL A C 1
ATOM 1219 O O . VAL A 1 166 ? 8.553 -31.536 22.587 1.00 24.99 197 VAL A O 1
ATOM 1223 N N . ALA A 1 167 ? 7.228 -32.912 21.386 1.00 23.86 198 ALA A N 1
ATOM 1224 C CA . ALA A 1 167 ? 6.885 -33.753 22.536 1.00 23.99 198 ALA A CA 1
ATOM 1225 C C . ALA A 1 167 ? 8.135 -34.342 23.205 1.00 24.16 198 ALA A C 1
ATOM 1226 O O . ALA A 1 167 ? 8.261 -34.294 24.441 1.00 24.49 198 ALA A O 1
ATOM 1228 N N . ILE A 1 168 ? 9.064 -34.878 22.415 1.00 23.92 199 ILE A N 1
ATOM 1229 C CA . ILE A 1 168 ? 10.274 -35.468 22.999 1.00 24.11 199 ILE A CA 1
ATOM 1230 C C . ILE A 1 168 ? 11.194 -34.448 23.672 1.00 24.24 199 ILE A C 1
ATOM 1231 O O . ILE A 1 168 ? 11.841 -34.756 24.680 1.00 24.58 199 ILE A O 1
ATOM 1236 N N . GLY A 1 169 ? 11.230 -33.235 23.135 1.00 24.89 200 GLY A N 1
ATOM 1237 C CA . GLY A 1 169 ? 11.939 -32.132 23.768 1.00 25.36 200 GLY A CA 1
ATOM 1238 C C . GLY A 1 169 ? 11.435 -31.904 25.182 1.00 25.20 200 GLY A C 1
ATOM 1239 O O . GLY A 1 169 ? 12.227 -31.681 26.102 1.00 25.80 200 GLY A O 1
ATOM 1240 N N . HIS A 1 170 ? 10.119 -31.984 25.349 1.00 24.95 201 HIS A N 1
ATOM 1241 C CA . HIS A 1 170 ? 9.477 -31.868 26.663 1.00 25.08 201 HIS A CA 1
ATOM 1242 C C . HIS A 1 170 ? 9.691 -33.081 27.575 1.00 25.12 201 HIS A C 1
ATOM 1243 O O . HIS A 1 170 ? 9.984 -32.940 28.783 1.00 25.74 201 HIS A O 1
ATOM 1250 N N . LEU A 1 171 ? 9.531 -34.280 27.020 1.00 25.35 202 LEU A N 1
ATOM 1251 C CA . LEU A 1 171 ? 9.643 -35.491 27.827 1.00 24.97 202 LEU A CA 1
ATOM 1252 C C . LEU A 1 171 ? 11.036 -35.592 28.456 1.00 25.53 202 LEU A C 1
ATOM 1253 O O . LEU A 1 171 ? 11.185 -36.133 29.547 1.00 25.76 202 LEU A O 1
ATOM 1258 N N . PHE A 1 172 ? 12.034 -35.057 27.764 1.00 25.16 203 PHE A N 1
ATOM 1259 C CA . PHE A 1 172 ? 13.389 -34.905 28.293 1.00 25.48 203 PHE A CA 1
ATOM 1260 C C . PHE A 1 172 ? 13.508 -33.679 29.216 1.00 25.58 203 PHE A C 1
ATOM 1261 O O . PHE A 1 172 ? 13.842 -33.804 30.410 1.00 25.73 203 PHE A O 1
ATOM 1269 N N . ALA A 1 173 ? 13.238 -32.502 28.666 1.00 25.42 204 ALA A N 1
ATOM 1270 C CA . ALA A 1 173 ? 13.729 -31.257 29.259 1.00 25.07 204 ALA A CA 1
ATOM 1271 C C . ALA A 1 173 ? 12.793 -30.461 30.163 1.00 25.16 204 ALA A C 1
ATOM 1272 O O . ALA A 1 173 ? 13.234 -29.445 30.711 1.00 25.14 204 ALA A O 1
ATOM 1274 N N . ILE A 1 174 ? 11.540 -30.878 30.359 1.00 25.47 205 ILE A N 1
ATOM 1275 C CA . ILE A 1 174 ? 10.630 -30.068 31.188 1.00 26.14 205 ILE A CA 1
ATOM 1276 C C . ILE A 1 174 ? 11.236 -29.706 32.543 1.00 25.38 205 ILE A C 1
ATOM 1277 O O . ILE A 1 174 ? 11.200 -28.535 32.939 1.00 25.27 205 ILE A O 1
ATOM 1282 N N . ASN A 1 175 ? 11.789 -30.689 33.254 1.00 25.18 206 ASN A N 1
ATOM 1283 C CA . ASN A 1 175 ? 12.361 -30.425 34.588 1.00 26.11 206 ASN A CA 1
ATOM 1284 C C . ASN A 1 175 ? 13.734 -29.748 34.583 1.00 25.40 206 ASN A C 1
ATOM 1285 O O . ASN A 1 175 ? 14.149 -29.205 35.595 1.00 26.56 206 ASN A O 1
ATOM 1290 N N . TYR A 1 176 ? 14.426 -29.776 33.455 1.00 24.79 207 TYR A N 1
ATOM 1291 C CA . TYR A 1 176 ? 15.735 -29.133 33.314 1.00 24.67 207 TYR A CA 1
ATOM 1292 C C . TYR A 1 176 ? 15.587 -27.630 33.071 1.00 25.00 207 TYR A C 1
ATOM 1293 O O . TYR A 1 176 ? 16.206 -26.813 33.749 1.00 25.01 207 TYR A O 1
ATOM 1302 N N . THR A 1 177 ? 14.777 -27.278 32.074 1.00 24.80 208 THR A N 1
ATOM 1303 C CA . THR A 1 177 ? 14.670 -25.894 31.592 1.00 25.21 208 THR A CA 1
ATOM 1304 C C . THR A 1 177 ? 13.254 -25.413 31.299 1.00 24.81 208 THR A C 1
ATOM 1305 O O . THR A 1 177 ? 13.062 -24.268 30.873 1.00 25.43 208 THR A O 1
ATOM 1309 N N . GLY A 1 178 ? 12.261 -26.272 31.492 1.00 24.92 209 GLY A N 1
ATOM 1310 C CA . GLY A 1 178 ? 10.913 -25.982 31.010 1.00 24.97 209 GLY A CA 1
ATOM 1311 C C . GLY A 1 178 ? 10.688 -26.333 29.543 1.00 25.02 209 GLY A C 1
ATOM 1312 O O . GLY A 1 178 ? 9.573 -26.210 29.060 1.00 25.37 209 GLY A O 1
ATOM 1313 N N . ALA A 1 179 ? 11.730 -26.792 28.839 1.00 25.26 210 ALA A N 1
ATOM 1314 C CA . ALA A 1 179 ? 11.619 -27.238 27.430 1.00 25.62 210 ALA A CA 1
ATOM 1315 C C . ALA A 1 179 ? 10.963 -26.200 26.509 1.00 26.05 210 ALA A C 1
ATOM 1316 O O . ALA A 1 179 ? 9.939 -26.462 25.870 1.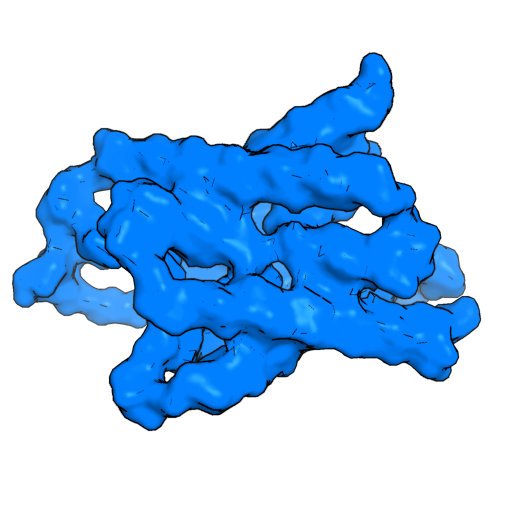00 26.72 210 ALA A O 1
ATOM 1318 N N . SER A 1 180 ? 11.580 -25.040 26.417 1.00 25.78 211 SER A N 1
ATOM 1319 C CA . SER A 1 180 ? 11.023 -23.969 25.622 1.00 25.45 211 SER A CA 1
ATOM 1320 C C . SER A 1 180 ? 11.040 -24.283 24.124 1.00 25.35 211 SER A C 1
ATOM 1321 O O . SER A 1 180 ? 9.987 -24.339 23.485 1.00 25.24 211 SER A O 1
ATOM 1324 N N . MET A 1 181 ? 12.245 -24.467 23.591 1.00 24.92 212 MET A N 1
ATOM 1325 C CA A MET A 1 181 ? 12.461 -24.665 22.152 0.50 25.40 212 MET A CA 1
ATOM 1326 C CA B MET A 1 181 ? 12.481 -24.645 22.148 0.50 24.67 212 MET A CA 1
ATOM 1327 C C . MET A 1 181 ? 11.951 -23.503 21.287 1.00 25.17 212 MET A C 1
ATOM 1328 O O . MET A 1 181 ? 11.931 -23.618 20.058 1.00 26.25 212 MET A O 1
ATOM 1337 N N . ASN A 1 182 ? 11.557 -22.388 21.912 1.00 24.62 213 ASN A N 1
ATOM 1338 C CA . ASN A 1 182 ? 10.694 -21.412 21.247 1.00 24.41 213 ASN A CA 1
ATOM 1339 C C . ASN A 1 182 ? 10.715 -20.093 22.010 1.00 24.47 213 ASN A C 1
ATOM 1340 O O . ASN A 1 182 ? 10.037 -19.949 23.033 1.00 24.16 213 ASN A O 1
ATOM 1345 N N . PRO A 1 183 ? 11.503 -19.129 21.519 1.00 24.20 214 PRO A N 1
ATOM 1346 C CA . PRO A 1 183 ? 11.639 -17.852 22.234 1.00 24.10 214 PRO A CA 1
ATOM 1347 C C . PRO A 1 183 ? 10.318 -17.121 22.515 1.00 24.47 214 PRO A C 1
ATOM 1348 O O . PRO A 1 183 ? 10.155 -16.544 23.596 1.00 24.56 214 PRO A O 1
ATOM 1352 N N . ALA A 1 184 ? 9.385 -17.146 21.564 1.00 24.30 215 ALA A N 1
ATOM 1353 C CA . ALA A 1 184 ? 8.093 -16.475 21.742 1.00 24.27 215 ALA A CA 1
ATOM 1354 C C . ALA A 1 184 ? 7.264 -17.140 22.842 1.00 24.11 215 ALA A C 1
ATOM 1355 O O . ALA A 1 184 ? 6.605 -16.462 23.645 1.00 24.08 215 ALA A O 1
ATOM 1357 N N . ARG A 1 185 ? 7.302 -18.468 22.872 1.00 24.17 216 ARG A N 1
ATOM 1358 C CA . ARG A 1 185 ? 6.552 -19.231 23.868 1.00 24.24 216 ARG A CA 1
ATOM 1359 C C . ARG A 1 185 ? 7.034 -18.899 25.280 1.00 24.06 216 ARG A C 1
ATOM 1360 O O . ARG A 1 185 ? 6.244 -18.911 26.228 1.00 24.22 216 ARG A O 1
ATOM 13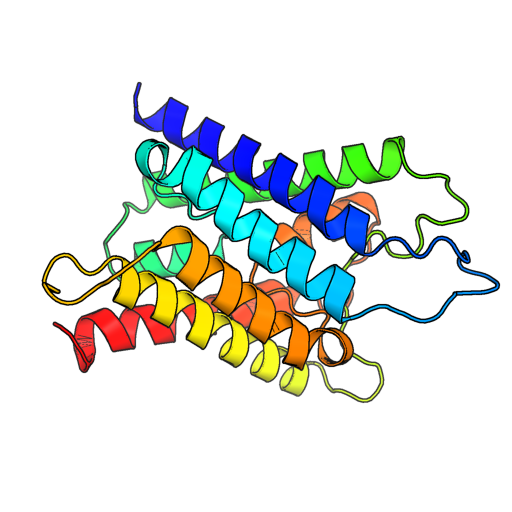68 N N . SER A 1 186 ? 8.327 -18.604 25.419 1.00 24.25 217 SER A N 1
ATOM 1369 C CA . SER A 1 186 ? 8.874 -18.147 26.697 1.00 24.27 217 SER A CA 1
ATOM 1370 C C . SER A 1 186 ? 8.554 -16.671 26.964 1.00 24.66 217 SER A C 1
ATOM 1371 O O . SER A 1 186 ? 8.229 -16.287 28.088 1.00 24.52 217 SER A O 1
ATOM 1374 N N . PHE A 1 187 ? 8.658 -15.856 25.919 1.00 24.79 218 PHE A N 1
ATOM 1375 C CA . PHE A 1 187 ? 8.425 -14.408 25.990 1.00 24.85 218 PHE A CA 1
ATOM 1376 C C . PHE A 1 187 ? 7.014 -14.039 26.475 1.00 24.93 218 PHE A C 1
ATOM 1377 O O . PHE A 1 187 ? 6.851 -13.148 27.301 1.00 25.15 218 PHE A O 1
ATOM 1385 N N . GLY A 1 188 ? 6.001 -14.720 25.956 1.00 24.71 219 GLY A N 1
ATOM 1386 C CA . GLY A 1 188 ? 4.604 -14.384 26.249 1.00 24.68 219 GLY A CA 1
ATOM 1387 C C . GLY A 1 188 ? 4.296 -14.347 27.740 1.00 24.18 219 GLY A C 1
ATOM 1388 O O . GLY A 1 188 ? 3.899 -13.317 28.259 1.00 24.10 219 GLY A O 1
ATOM 1389 N N . PRO A 1 189 ? 4.477 -15.477 28.443 1.00 23.82 220 PRO A N 1
ATOM 1390 C CA . PRO A 1 189 ? 4.181 -15.474 29.874 1.00 23.77 220 PRO A CA 1
ATOM 1391 C C . PRO A 1 189 ? 5.192 -14.677 30.698 1.00 23.93 220 PRO A C 1
ATOM 1392 O O . PRO A 1 189 ? 4.835 -14.177 31.765 1.00 23.36 220 PRO A O 1
ATOM 1396 N N . ALA A 1 190 ? 6.426 -14.541 30.206 1.00 23.66 221 ALA A N 1
ATOM 1397 C CA . ALA A 1 190 ? 7.397 -13.658 30.854 1.00 24.29 221 ALA A CA 1
ATOM 1398 C C . ALA A 1 190 ? 6.862 -12.224 30.914 1.00 24.09 221 ALA A C 1
ATOM 1399 O O . ALA A 1 190 ? 6.975 -11.568 31.938 1.00 23.91 221 ALA A O 1
ATOM 1401 N N . VAL A 1 191 ? 6.286 -11.743 29.811 1.00 24.73 222 VAL A N 1
ATOM 1402 C CA . VAL A 1 191 ? 5.677 -10.418 29.771 1.00 24.83 222 VAL A CA 1
ATOM 1403 C C . VAL A 1 191 ? 4.498 -10.294 30.753 1.00 24.93 222 VAL A C 1
ATOM 1404 O O . VAL A 1 191 ? 4.420 -9.335 31.532 1.00 24.54 222 VAL A O 1
ATOM 1408 N N . ILE A 1 192 ? 3.588 -11.264 30.733 1.00 24.48 223 ILE A N 1
ATOM 1409 C CA . ILE A 1 192 ? 2.393 -11.177 31.571 1.00 24.63 223 ILE A CA 1
ATOM 1410 C C . ILE A 1 192 ? 2.766 -11.218 33.056 1.00 24.49 223 ILE A C 1
ATOM 1411 O O . ILE A 1 192 ? 2.225 -10.443 33.859 1.00 24.36 223 ILE A O 1
ATOM 1416 N N . MET A 1 193 ? 3.698 -12.100 33.419 1.00 24.69 224 MET A N 1
ATOM 1417 C CA . MET A 1 193 ? 4.052 -12.303 34.827 1.00 25.09 224 MET A CA 1
ATOM 1418 C C . MET A 1 193 ? 5.209 -11.418 35.308 1.00 25.46 224 MET A C 1
ATOM 1419 O O . MET A 1 193 ? 5.472 -11.352 36.508 1.00 25.04 224 MET A O 1
ATOM 1424 N N . GLY A 1 194 ? 5.885 -10.721 34.394 1.00 25.74 225 GLY A N 1
ATOM 1425 C CA . GLY A 1 194 ? 7.084 -9.960 34.759 1.00 25.94 225 GLY A CA 1
ATOM 1426 C C . GLY A 1 194 ? 8.184 -10.861 35.318 1.00 26.27 225 GLY A C 1
ATOM 1427 O O . GLY A 1 194 ? 8.892 -10.481 36.242 1.00 25.79 225 GLY A O 1
ATOM 1428 N N . ASN A 1 195 ? 8.319 -12.061 34.758 1.00 26.30 226 ASN A N 1
ATOM 1429 C CA . ASN A 1 195 ? 9.310 -13.034 35.215 1.00 26.60 226 ASN A CA 1
ATOM 1430 C C . ASN A 1 195 ? 10.352 -13.232 34.115 1.00 26.45 226 ASN A C 1
ATOM 1431 O O . ASN A 1 195 ? 10.076 -13.870 33.100 1.00 26.52 226 ASN A O 1
ATOM 1436 N N . TRP A 1 196 ? 11.556 -12.705 34.338 1.00 26.10 227 TRP A N 1
ATOM 1437 C CA . TRP A 1 196 ? 12.609 -12.657 33.316 1.00 26.49 227 TRP A CA 1
ATOM 1438 C C . TRP A 1 196 ? 13.843 -13.481 33.682 1.00 26.60 227 TRP A C 1
ATOM 1439 O O . TRP A 1 196 ? 14.911 -13.305 33.094 1.00 26.31 227 TRP A O 1
ATOM 1450 N N . GLU A 1 197 ? 13.670 -14.435 34.593 1.00 27.17 228 GLU A N 1
ATOM 1451 C CA . GLU A 1 197 ? 14.803 -15.198 35.140 1.00 27.68 228 GLU A CA 1
ATOM 1452 C C . GLU A 1 197 ? 15.498 -16.042 34.075 1.00 27.21 228 GLU A C 1
ATOM 1453 O O . GLU A 1 197 ? 14.900 -16.958 33.505 1.00 27.13 228 GLU A O 1
ATOM 1459 N N . ASN A 1 198 ? 16.769 -15.731 33.824 1.00 26.76 229 ASN A N 1
ATOM 1460 C CA . ASN A 1 198 ? 17.551 -16.384 32.763 1.00 26.71 229 ASN A CA 1
ATOM 1461 C C . ASN A 1 198 ? 16.904 -16.298 31.392 1.00 26.41 229 ASN A C 1
ATOM 1462 O O . ASN A 1 198 ? 17.136 -17.160 30.533 1.00 26.19 229 ASN A O 1
ATOM 1467 N N . HIS A 1 199 ? 16.109 -15.258 31.161 1.00 25.79 230 HIS A N 1
ATOM 1468 C CA . HIS A 1 199 ? 15.274 -15.242 29.960 1.00 26.06 230 HIS A CA 1
ATOM 1469 C C . HIS A 1 199 ? 16.101 -15.334 28.681 1.00 25.50 230 HIS A C 1
ATOM 1470 O O . HIS A 1 199 ? 15.680 -15.973 27.714 1.00 25.81 230 HIS A O 1
ATOM 1477 N N . TRP A 1 200 ? 17.277 -14.714 28.681 1.00 25.21 231 TRP A N 1
ATOM 1478 C CA . TRP A 1 200 ? 18.142 -14.714 27.498 1.00 25.15 231 TRP A CA 1
ATOM 1479 C C . TRP A 1 200 ? 18.478 -16.114 26.962 1.00 24.94 231 TRP A C 1
ATOM 1480 O O . TRP A 1 200 ? 18.693 -16.270 25.758 1.00 24.63 231 TRP A O 1
ATOM 1491 N N . ILE A 1 201 ? 18.534 -17.131 27.830 1.00 25.09 232 ILE A N 1
ATOM 1492 C CA . ILE A 1 201 ? 18.893 -18.471 27.349 1.00 25.40 232 ILE A CA 1
ATOM 1493 C C . ILE A 1 201 ? 17.817 -19.031 26.419 1.00 25.27 232 ILE A C 1
ATOM 1494 O O . ILE A 1 201 ? 18.112 -19.876 25.589 1.00 25.63 232 ILE A O 1
ATOM 1499 N N . TYR A 1 202 ? 16.577 -18.565 26.579 1.00 25.63 233 TYR A N 1
ATOM 1500 C CA . TYR A 1 202 ? 15.446 -19.028 25.776 1.00 25.48 233 TYR A CA 1
ATOM 1501 C C . TYR A 1 202 ? 15.367 -18.339 24.411 1.00 25.75 233 TYR A C 1
ATOM 1502 O O . TYR A 1 202 ? 14.544 -18.695 23.579 1.00 25.53 233 TYR A O 1
ATOM 1511 N N . TRP A 1 203 ? 16.229 -17.345 24.204 1.00 25.65 234 TRP A N 1
ATOM 1512 C CA . TRP A 1 203 ? 16.466 -16.770 22.889 1.00 25.29 234 TRP A CA 1
ATOM 1513 C C . TRP A 1 203 ? 17.740 -17.354 22.296 1.00 25.49 234 TRP A C 1
ATOM 1514 O O . TRP A 1 203 ? 17.712 -17.928 21.200 1.00 26.49 234 TRP A O 1
ATOM 1525 N N . VAL A 1 204 ? 18.838 -17.274 23.038 1.00 25.15 235 VAL A N 1
ATOM 1526 C CA . VAL A 1 204 ? 20.142 -17.681 22.510 1.00 25.00 235 VAL A CA 1
ATOM 1527 C C . VAL A 1 204 ? 20.225 -19.196 22.271 1.00 25.52 235 VAL A C 1
ATOM 1528 O O . VAL A 1 204 ? 20.691 -19.641 21.216 1.00 25.45 235 VAL A O 1
ATOM 1532 N N . GLY A 1 205 ? 19.764 -19.986 23.237 1.00 25.60 236 GLY A N 1
ATOM 1533 C CA . GLY A 1 205 ? 19.811 -21.445 23.101 1.00 25.33 236 GLY A CA 1
ATOM 1534 C C . GLY A 1 205 ? 19.058 -21.940 21.871 1.00 25.31 236 GLY A C 1
ATOM 1535 O O . GLY A 1 205 ? 19.649 -22.588 21.004 1.00 25.27 236 GLY A O 1
ATOM 1536 N N . PRO A 1 206 ? 17.751 -21.644 21.785 1.00 25.16 237 PRO A N 1
ATOM 1537 C CA . PRO A 1 206 ? 16.980 -22.115 20.630 1.00 25.22 237 PRO A CA 1
ATOM 1538 C C . PRO A 1 206 ? 17.467 -21.556 19.297 1.00 25.40 237 PRO A C 1
ATOM 1539 O O . PRO A 1 206 ? 17.503 -22.286 18.305 1.00 24.99 237 PRO A O 1
ATOM 1543 N N . ILE A 1 207 ? 17.838 -20.280 19.262 1.00 25.32 238 ILE A N 1
ATOM 1544 C CA . ILE A 1 207 ? 18.290 -19.682 18.012 1.00 25.60 238 ILE A CA 1
ATOM 1545 C C . ILE A 1 207 ? 19.583 -20.338 17.525 1.00 25.28 238 ILE A C 1
ATOM 1546 O O . ILE A 1 207 ? 19.697 -20.666 16.343 1.00 24.93 238 ILE A O 1
ATOM 1551 N N . ILE A 1 208 ? 20.545 -20.560 18.419 1.00 25.27 239 ILE A N 1
ATOM 1552 C CA . ILE A 1 208 ? 21.786 -21.234 18.011 1.00 25.68 239 ILE A CA 1
ATOM 1553 C C . ILE A 1 208 ? 21.492 -22.664 17.538 1.00 25.49 239 ILE A C 1
ATOM 1554 O O . ILE A 1 208 ? 21.969 -23.084 16.488 1.00 25.59 239 ILE A O 1
ATOM 1559 N N . GLY A 1 209 ? 20.674 -23.392 18.301 1.00 25.30 240 GLY A N 1
ATOM 1560 C CA . GLY A 1 209 ? 20.318 -24.764 17.937 1.00 25.20 240 GLY A CA 1
ATOM 1561 C C . GLY A 1 209 ? 19.645 -24.814 16.574 1.00 24.46 240 GLY A C 1
ATOM 1562 O O . GLY A 1 209 ? 19.955 -25.678 15.747 1.00 24.40 240 GLY A O 1
ATOM 1563 N N . ALA A 1 210 ? 18.742 -23.863 16.339 1.00 24.72 241 ALA A N 1
ATOM 1564 C CA . ALA A 1 210 ? 17.967 -23.809 15.091 1.00 24.84 241 ALA A CA 1
ATOM 1565 C C . ALA A 1 210 ? 18.864 -23.529 13.887 1.00 24.75 241 ALA A C 1
ATOM 1566 O O . ALA A 1 210 ? 18.755 -24.188 12.849 1.00 24.61 241 ALA A O 1
ATOM 1568 N N . VAL A 1 211 ? 19.751 -22.551 14.031 1.00 25.04 242 VAL A N 1
ATOM 1569 C CA . VAL A 1 211 ? 20.658 -22.172 12.947 1.00 24.99 242 VAL A CA 1
ATOM 1570 C C . VAL A 1 211 ? 21.653 -23.300 12.638 1.00 24.83 242 VAL A C 1
ATOM 1571 O O . VAL A 1 211 ? 21.917 -23.596 11.472 1.00 24.59 242 VAL A O 1
ATOM 1575 N N . LEU A 1 212 ? 22.179 -23.945 13.676 1.00 24.38 243 LEU A N 1
ATOM 1576 C CA . LEU A 1 212 ? 23.036 -25.107 13.471 1.00 24.49 243 LEU A CA 1
ATOM 1577 C C . LEU A 1 212 ? 22.314 -26.228 12.714 1.00 24.25 243 LEU A C 1
ATOM 1578 O O . LEU A 1 212 ? 22.884 -26.822 11.797 1.00 23.93 243 LEU A O 1
ATOM 1583 N N . ALA A 1 213 ? 21.063 -26.511 13.084 1.00 23.90 244 ALA A N 1
ATOM 1584 C CA . ALA A 1 213 ? 20.305 -27.584 12.430 1.00 24.13 244 ALA A CA 1
ATOM 1585 C C . ALA A 1 213 ? 20.022 -27.247 10.971 1.00 24.54 244 ALA A C 1
ATOM 1586 O O . ALA A 1 213 ? 20.250 -28.068 10.085 1.00 24.02 244 ALA A O 1
ATOM 1588 N N . GLY A 1 214 ? 19.500 -26.047 10.739 1.00 25.12 245 GLY A N 1
ATOM 1589 C CA . GLY A 1 214 ? 19.221 -25.572 9.383 1.00 25.77 245 GLY A CA 1
ATOM 1590 C C . GLY A 1 214 ? 20.461 -25.570 8.507 1.00 26.02 245 GLY A C 1
ATOM 1591 O O . GLY A 1 214 ? 20.425 -26.044 7.367 1.00 26.13 245 GLY A O 1
ATOM 1592 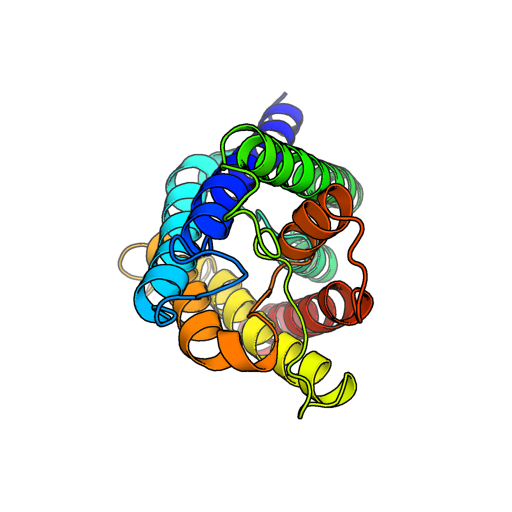N N . GLY A 1 215 ? 21.559 -25.045 9.049 1.00 26.01 246 GLY A N 1
ATOM 1593 C CA . GLY A 1 215 ? 22.842 -25.029 8.368 1.00 26.28 246 GLY A CA 1
ATOM 1594 C C . GLY A 1 215 ? 23.368 -26.412 8.045 1.00 26.34 246 GLY A C 1
ATOM 1595 O O . GLY A 1 215 ? 23.786 -26.668 6.920 1.00 26.03 246 GLY A O 1
ATOM 1596 N N . LEU A 1 216 ? 23.345 -27.307 9.033 1.00 26.23 247 LEU A N 1
ATOM 1597 C CA . LEU A 1 216 ? 23.801 -28.679 8.830 1.00 26.64 247 LEU A CA 1
ATOM 1598 C C . LEU A 1 216 ? 22.927 -29.396 7.806 1.00 25.81 247 LEU A C 1
ATOM 1599 O O . LEU A 1 216 ? 23.447 -30.095 6.928 1.00 26.14 247 LEU A O 1
ATOM 1604 N N . TYR A 1 217 ? 21.608 -29.205 7.888 1.00 25.08 248 TYR A N 1
ATOM 1605 C CA . TYR A 1 217 ? 20.719 -29.882 6.949 1.00 24.78 248 TYR A CA 1
ATOM 1606 C C . TYR A 1 217 ? 20.951 -29.397 5.515 1.00 24.52 248 TYR A C 1
ATOM 1607 O O . TYR A 1 217 ? 21.160 -30.197 4.596 1.00 25.71 248 TYR A O 1
ATOM 1616 N N . GLU A 1 218 ? 20.905 -28.085 5.340 1.00 23.89 249 GLU A N 1
ATOM 1617 C CA . GLU A 1 218 ? 20.900 -27.478 4.012 1.00 23.81 249 GLU A CA 1
ATOM 1618 C C . GLU A 1 218 ? 22.251 -27.531 3.325 1.00 23.90 249 GLU A C 1
ATOM 1619 O O . GLU A 1 218 ? 22.315 -27.622 2.095 1.00 23.78 249 GLU A O 1
ATOM 1625 N N . TYR A 1 219 ? 23.326 -27.454 4.100 1.00 23.69 250 TYR A N 1
ATOM 1626 C CA . TYR A 1 219 ? 24.652 -27.287 3.515 1.00 24.47 250 TYR A CA 1
ATOM 1627 C C . TYR A 1 219 ? 25.601 -28.462 3.737 1.00 24.80 250 TYR A C 1
ATOM 1628 O O . TYR A 1 219 ? 26.588 -28.586 3.018 1.00 24.99 250 TYR A O 1
ATOM 1637 N N . VAL A 1 220 ? 25.311 -29.336 4.697 1.00 25.12 251 VAL A N 1
ATOM 1638 C CA . VAL A 1 220 ? 26.187 -30.473 4.941 1.00 25.55 251 VAL A CA 1
ATOM 1639 C C . VAL A 1 220 ? 25.536 -31.783 4.521 1.00 25.90 251 VAL A C 1
ATOM 1640 O O . VAL A 1 220 ? 26.100 -32.509 3.714 1.00 25.92 251 VAL A O 1
ATOM 1644 N N . PHE A 1 221 ? 24.359 -32.089 5.057 1.00 26.16 252 PHE A N 1
ATOM 1645 C CA . PHE A 1 221 ? 23.736 -33.377 4.769 1.00 26.50 252 PHE A CA 1
ATOM 1646 C C . PHE A 1 221 ? 23.013 -33.428 3.421 1.00 27.05 252 PHE A C 1
ATOM 1647 O O . PHE A 1 221 ? 23.284 -34.317 2.611 1.00 27.25 252 PHE A O 1
ATOM 1655 N N . CYS A 1 222 ? 22.121 -32.475 3.167 1.00 27.46 253 CYS A N 1
ATOM 1656 C CA . CYS A 1 222 ? 21.245 -32.557 1.995 1.00 27.98 253 CYS A CA 1
ATOM 1657 C C . CYS A 1 222 ? 21.272 -31.291 1.153 1.00 28.45 253 CYS A C 1
ATOM 1658 O O . CYS A 1 222 ? 20.236 -30.643 0.976 1.00 28.67 253 CYS A O 1
ATOM 1661 N N . PRO A 1 223 ? 22.455 -30.941 0.614 1.00 29.00 254 PRO A N 1
ATOM 1662 C CA . PRO A 1 223 ? 22.531 -29.807 -0.293 1.00 29.07 254 PRO A CA 1
ATOM 1663 C C . PRO A 1 223 ? 21.878 -30.125 -1.632 1.00 29.21 254 PRO A C 1
ATOM 1664 O O . PRO A 1 223 ? 20.825 -29.576 -1.935 1.00 29.28 254 PRO A O 1
#

InterPro domains:
  IPR000425 Major intrinsic protein [PF00230] (32-248)
  IPR000425 Major intrinsic protein [PR00783] (36-55)
  IPR000425 Major intrinsic protein [PR00783] (77-101)
  IPR000425 Major intrinsic protein [PR00783] (114-133)
  IPR000425 Major intrinsic protein [PR00783] (162-180)
  IPR000425 Major intrinsic protein [PR00783] (194-216)
  IPR000425 Major intrinsic protein [PR00783] (231-251)
  IPR000425 Major intrinsic protein [TIGR00861] (40-248)
  IPR000425 Major intrinsic protein [cd00333] (36-251)
  IPR022357 Major intrinsic protein, conserved site [PS00221] (95-103)
  IPR023271 Aquaporin-like [G3DSA:1.20.1080.10] (32-254)
  IPR023271 Aquaporin-like [SSF81338] (31-261)
  IPR034294 Aquaporin transporter [PTHR19139] (24-284)

Solvent-accessible surface area: 10336 Å² total; per-residue (Å²): 156,75,54,146,134,4,12,67,6,0,62,74,0,0,26,53,6,0,40,95,0,0,22,24,36,18,46,166,15,11,87,155,161,88,110,127,84,75,48,84,89,18,0,75,32,2,0,74,12,10,8,72,14,20,131,56,24,26,152,73,9,45,11,21,4,6,0,0,3,0,32,0,22,28,64,11,212,111,22,64,114,67,58,6,80,91,0,42,48,6,0,17,101,0,0,38,78,0,0,14,62,11,101,148,106,11,53,125,78,12,11,34,40,1,13,22,4,89,24,85,79,142,41,82,32,43,111,0,36,92,17,0,36,91,5,0,52,45,6,0,51,34,19,8,18,12,73,23,114,125,94,144,88,56,124,74,54,70,8,72,43,9,0,96,6,7,5,98,1,2,93,98,0,25,88,90,0,15,0,5,2,5,0,0,8,2,51,0,0,0,55,56,65,54,29,116,111,62,24,131,0,0,65,56,0,0,44,72,0,0,49,78,0,0,19,62,8,36,127,100,131,42,115

Organism: Homo sapiens (NCBI:txid9606)

Sequence (223 aa):
QAFWKAVTAEFLAMLIFVLLSLGSTINWGGTEKPLPVDMVLISLCFGLSIATMVQCFGHISGGHIINPAVTVAMVCTRKISIAKSVFYIAAQCLGAIIGAGILYLVTPPSVVGGLGVTMVHGNLTAGHGLLVELIITFQLVFTIFASCDSKRTDVTGSIALAIGFSVAIGHLFAINYTGASMMNPARSFGPAVIMGNWENHWIYWVGPIIGAVLAGGLYEYVFCP

GO terms:
  GO:0042802 identical protein binding (F, IPI)
  GO:0042383 sarcolemma (C, IDA)
  GO:0005886 plasma membrane (C, IDA)
  GO:0015250 water channel activity (F, IDA)
  GO:0051289 protein homotetramerization (P, IDA)
  GO:0006833 water transport (P, IDA)
  GO:0005886 plasma membrane (C, EXP)
  GO:0009992 intracellular water homeostasis (P, IMP)
  GO:0015250 water channel activity (F, IMP)
  GO:0015250 water channel activity (F, EXP)
  GO:0003091 renal water homeostasis (P, TAS)
  GO:0005886 plasma membrane (C, TAS)
  GO:0005515 protein binding (F, IPI)
  GO:0030054 cell junction (C, IDA)
  GO:0005737 cytoplasm (C, IDA)
  GO:0009897 external side of plasma membrane (C, IDA)
  GO:0050891 multicellular organismal-level water homeostasis (P, IEP)
  GO:0071346 cellular response to type II interferon (P, IDA)